Protein AF-A0A6A5AH66-F1 (afdb_monomer)

Solvent-accessible surface area (backbone atoms only — not comparable to full-atom values): 11317 Å² total; per-residue (Å²): 87,24,61,44,52,64,89,48,71,71,35,27,37,67,37,16,28,84,88,39,80,77,64,70,78,68,70,81,43,75,61,40,40,31,23,32,31,53,99,82,62,76,66,64,82,92,48,60,46,76,45,82,73,48,74,68,48,44,41,56,17,49,50,44,34,85,84,74,49,42,67,59,33,16,71,31,24,57,79,50,28,73,60,47,24,54,50,47,44,53,43,48,54,47,48,64,72,76,47,54,73,68,56,44,51,54,47,25,53,54,34,50,52,53,48,54,49,40,65,33,89,87,53,37,40,21,49,52,34,30,34,28,76,66,59,98,83,56,85,75,61,55,86,66,47,41,85,44,75,42,53,52,68,36,84,88,32,64,55,38,38,50,56,36,41,40,54,51,51,34,34,81,68,67,50,25,50,77,48,74,49,77,55,100,91,50,71,50,28,32,53,36,34,72,72,75,93,63,83,78,129

Secondary structure (DSSP, 8-state):
--B--GGGTTEEE--B-TTS---TTPPP-TTSPBPBP-TT----TT-B------HHHHHHHHHH-TT--HHHHHHTBSS-HHHHHHHHHHHHHHHHHHS-HHHHHHHHHHHHHHHHHHHSTTT-EEEEEEEEE--TTSPPPGGG-EEEEEETT-GGGGGGHHHHHHHHHHHHTTSS-EEEEEETTEEEEEEPPP--S----

Foldseek 3Di:
DAFDFPVCLQWFFQAQDPVEDRDQPADTPNQHHAFHHDPVGPRDHPHHFDFDDDLVLLLLLLLQQPDADLLLLLVRHRPCSPVSSVSNVVSNVVSPVVDDPVRSVVSNVVSVVVLVVLVDPPQVEWGWTFIARDDPPDDDGSVRTDIDTHRLNDPSRSSSSSVSSSLVVCPVVVQKDWDWDADPVGIHTYIHGGDPPDDPD

Sequence (201 aa):
MQPVMDVWASMSERGGDILCEMDPNFQPVDDRAAVSFSYRGLCGVRLQDTLTGDTGGLIKAIVATSDLNATAAAALERYSPDTSMRLIASAQAFTTAAFSIQELTTLQQLAQSVRLEFRQAILNLTMVQFIVRRASGGPPPADAAKLSTVNVFDESEQNFELFAWLYLFDWVQGIREVVTFQGDVGAITSMSTTTVYTEMP

Nearest PDB structures (foldseek):
  5wak-assembly1_B  TM=2.269E-01  e=7.277E-02  Homo sapiens
  5wai-assembly2_F  TM=3.195E-01  e=5.351E-01  Homo sapiens
  5wai-assembly1_B  TM=2.743E-01  e=8.069E-01  Homo sapiens
  7wcn-assembly1_A  TM=2.236E-01  e=2.461E+00  Homo sapiens

Mean predicted aligned error: 5.5 Å

Organism: Aphanomyces astaci (NCBI:txid112090)

Radius of gyration: 17.29 Å; Cα contacts (8 Å, |Δi|>4): 338; chains: 1; bounding box: 41×36×49 Å

Structure (mmCIF, N/CA/C/O backbone):
data_AF-A0A6A5AH66-F1
#
_entry.id   AF-A0A6A5AH66-F1
#
loop_
_atom_site.group_PDB
_atom_site.id
_atom_site.type_symbol
_atom_site.label_atom_id
_atom_site.label_alt_id
_atom_site.label_comp_id
_atom_site.label_asym_id
_atom_site.label_enti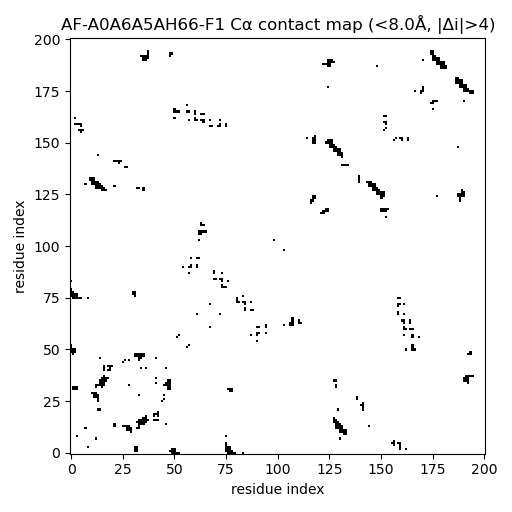ty_id
_atom_site.label_seq_id
_atom_site.pdbx_PDB_ins_code
_atom_site.Cartn_x
_atom_site.Cartn_y
_atom_site.Cartn_z
_atom_site.occupancy
_atom_site.B_iso_or_equiv
_atom_site.auth_seq_id
_atom_site.auth_comp_id
_atom_site.auth_asym_id
_atom_site.auth_atom_id
_atom_site.pdbx_PDB_model_num
ATOM 1 N N . MET A 1 1 ? -4.374 10.770 -0.078 1.00 88.94 1 MET A N 1
ATOM 2 C CA . MET A 1 1 ? -3.103 10.389 0.567 1.00 88.94 1 MET A CA 1
ATOM 3 C C . MET A 1 1 ? -2.191 9.793 -0.490 1.00 88.94 1 MET A C 1
ATOM 5 O O . MET A 1 1 ? -2.681 9.226 -1.462 1.00 88.94 1 MET A O 1
ATOM 9 N N . GLN A 1 2 ? -0.888 9.964 -0.319 1.00 91.56 2 GLN A N 1
ATOM 10 C CA . GLN A 1 2 ? 0.167 9.536 -1.235 1.00 91.56 2 GLN A CA 1
ATOM 11 C C . GLN A 1 2 ? 1.225 8.745 -0.454 1.00 91.56 2 GLN A C 1
ATOM 13 O O . GLN A 1 2 ? 2.334 9.245 -0.239 1.00 91.56 2 GLN A O 1
ATOM 18 N N . PRO A 1 3 ? 0.855 7.562 0.069 1.00 93.00 3 PRO A N 1
ATOM 19 C CA . PRO A 1 3 ? 1.752 6.769 0.888 1.00 93.00 3 PRO A CA 1
ATOM 20 C C . PRO A 1 3 ? 2.798 6.063 0.025 1.00 93.00 3 PRO A C 1
ATOM 22 O O . PRO A 1 3 ? 2.511 5.641 -1.098 1.00 93.00 3 PRO A O 1
ATOM 25 N N . VAL A 1 4 ? 3.995 5.891 0.573 1.00 92.38 4 VAL A N 1
ATOM 26 C CA . VAL A 1 4 ? 5.076 5.115 -0.039 1.00 92.38 4 VAL A CA 1
ATOM 27 C C . VAL A 1 4 ? 5.630 4.126 0.979 1.00 92.38 4 VAL A C 1
ATOM 29 O O . VAL A 1 4 ? 5.740 4.457 2.151 1.00 92.38 4 VAL A O 1
ATOM 32 N N . MET A 1 5 ? 5.960 2.915 0.537 1.00 94.19 5 MET A N 1
ATOM 33 C CA . MET A 1 5 ? 6.586 1.896 1.385 1.00 94.19 5 MET A CA 1
ATOM 34 C C . MET A 1 5 ? 7.965 2.343 1.894 1.00 94.19 5 MET A C 1
ATOM 36 O O . MET A 1 5 ? 8.703 3.044 1.191 1.00 94.19 5 MET A O 1
ATOM 40 N N . ASP A 1 6 ? 8.324 1.913 3.101 1.00 93.69 6 ASP A N 1
ATOM 41 C CA . ASP A 1 6 ? 9.582 2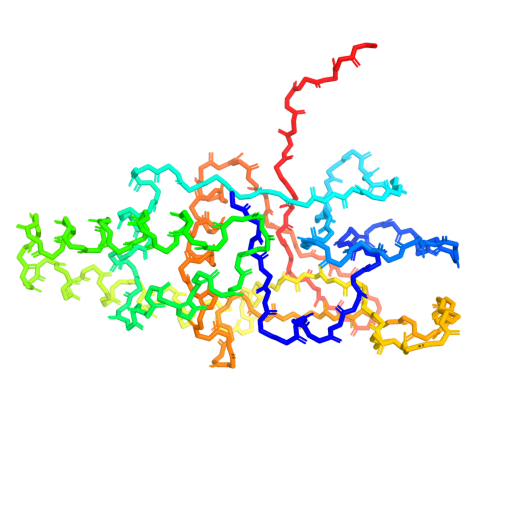.226 3.784 1.00 93.69 6 ASP A CA 1
ATOM 42 C C . ASP A 1 6 ? 10.789 1.879 2.896 1.00 93.69 6 ASP A C 1
ATOM 44 O O . ASP A 1 6 ? 11.693 2.702 2.699 1.00 93.69 6 ASP A O 1
ATOM 48 N N . VAL A 1 7 ? 10.781 0.698 2.264 1.00 92.94 7 VAL A N 1
ATOM 49 C CA . VAL A 1 7 ? 11.862 0.250 1.368 1.00 92.94 7 VAL A CA 1
ATOM 50 C C . VAL A 1 7 ? 12.073 1.167 0.154 1.00 92.94 7 VAL A C 1
ATOM 52 O O . VAL A 1 7 ? 13.181 1.244 -0.389 1.00 92.94 7 VAL A O 1
ATOM 55 N N . TRP A 1 8 ? 11.052 1.923 -0.253 1.00 90.81 8 TRP A N 1
ATOM 56 C CA . TRP A 1 8 ? 11.129 2.864 -1.372 1.00 90.81 8 TRP A CA 1
ATOM 57 C C . TRP A 1 8 ? 11.400 4.310 -0.947 1.00 90.81 8 TRP A C 1
ATOM 59 O O . TRP A 1 8 ? 11.677 5.150 -1.801 1.00 90.81 8 TRP A O 1
ATOM 69 N N . ALA A 1 9 ? 11.439 4.627 0.351 1.00 85.06 9 ALA A N 1
ATOM 70 C CA . ALA A 1 9 ? 11.672 5.992 0.837 1.00 85.06 9 ALA A CA 1
ATOM 71 C C . ALA A 1 9 ? 12.986 6.615 0.310 1.00 85.06 9 ALA A C 1
ATOM 73 O O . ALA A 1 9 ? 13.056 7.807 -0.008 1.00 85.06 9 ALA A O 1
ATOM 74 N N . SER A 1 10 ? 14.035 5.800 0.159 1.00 82.62 10 SER A N 1
ATOM 75 C CA . SER A 1 10 ? 15.345 6.221 -0.372 1.00 82.62 10 SER A CA 1
ATOM 76 C C . SER A 1 10 ? 15.530 5.978 -1.878 1.00 82.62 10 SER A C 1
ATOM 78 O O . SER A 1 10 ? 16.595 6.267 -2.434 1.00 82.62 10 SER A O 1
ATOM 80 N N . MET A 1 11 ? 14.497 5.461 -2.538 1.00 86.25 11 MET A N 1
ATOM 81 C CA . MET A 1 11 ? 14.511 5.082 -3.943 1.00 86.25 11 MET A CA 1
ATOM 82 C C . MET A 1 11 ? 13.741 6.095 -4.781 1.00 86.25 11 MET A C 1
ATOM 84 O O . MET A 1 11 ? 13.004 6.931 -4.268 1.00 86.25 11 MET A O 1
ATOM 88 N N . SER A 1 12 ? 13.983 6.040 -6.081 1.00 83.44 12 SER A N 1
ATOM 89 C CA . SER A 1 12 ? 13.354 6.893 -7.071 1.00 83.44 12 SER A CA 1
ATOM 90 C C . SER A 1 12 ? 12.482 6.004 -7.951 1.00 83.44 12 SER A C 1
ATOM 92 O O . SER A 1 12 ? 13.005 5.126 -8.646 1.00 83.44 12 SER A O 1
ATOM 94 N N . GLU A 1 13 ? 11.167 6.190 -7.876 1.00 83.62 13 GLU A N 1
ATOM 95 C CA . GLU A 1 13 ? 10.182 5.387 -8.600 1.00 83.62 13 GLU A CA 1
ATOM 96 C C . GLU A 1 13 ? 10.151 5.760 -10.099 1.00 83.62 13 GLU A C 1
ATOM 98 O O . GLU A 1 13 ? 10.299 6.924 -10.484 1.00 83.62 13 GLU A O 1
ATOM 103 N N . ARG A 1 14 ? 10.029 4.760 -10.978 1.00 81.44 14 ARG A N 1
ATOM 104 C CA . ARG A 1 14 ? 10.064 4.887 -12.453 1.00 81.44 14 ARG A CA 1
ATOM 105 C C . ARG A 1 14 ? 8.844 4.277 -13.147 1.00 81.44 14 ARG A C 1
ATOM 107 O O . ARG A 1 14 ? 8.819 4.209 -14.368 1.00 81.44 14 ARG A O 1
ATOM 114 N N . GLY A 1 15 ? 7.850 3.834 -12.383 1.00 86.62 15 GLY A N 1
ATOM 115 C CA . GLY A 1 15 ? 6.645 3.179 -12.891 1.00 86.62 15 GLY A CA 1
ATOM 116 C C . GLY A 1 15 ? 6.157 2.107 -11.923 1.00 86.62 15 GLY A C 1
ATOM 117 O O . GLY A 1 15 ? 6.962 1.545 -11.188 1.00 86.62 15 GLY A O 1
ATOM 118 N N . GLY A 1 16 ? 4.856 1.830 -11.911 1.00 89.12 16 GLY A N 1
ATOM 119 C CA . GLY A 1 16 ? 4.254 0.738 -11.133 1.00 89.12 16 GLY A CA 1
ATOM 120 C C . GLY A 1 16 ? 3.433 -0.236 -11.984 1.00 89.12 16 GLY A C 1
ATOM 121 O O . GLY A 1 16 ? 3.056 -1.303 -11.504 1.00 89.12 16 GLY A O 1
ATOM 122 N N . ASP A 1 17 ? 3.181 0.094 -13.253 1.00 91.38 17 ASP A N 1
ATOM 123 C CA . ASP A 1 17 ? 2.471 -0.768 -14.193 1.00 91.38 17 ASP A CA 1
ATOM 124 C C . ASP A 1 17 ? 3.438 -1.789 -14.809 1.00 91.38 17 ASP A C 1
ATOM 126 O O . ASP A 1 17 ? 4.255 -1.459 -15.669 1.00 91.38 17 ASP A O 1
ATOM 130 N N . ILE A 1 18 ? 3.344 -3.044 -14.362 1.00 91.50 18 ILE A N 1
ATOM 131 C CA . ILE A 1 18 ? 4.163 -4.155 -14.868 1.00 91.50 18 ILE A CA 1
ATOM 132 C C . ILE A 1 18 ? 3.895 -4.482 -16.347 1.00 91.50 18 ILE A C 1
ATOM 134 O O . ILE A 1 18 ? 4.698 -5.167 -16.977 1.00 91.50 18 ILE A O 1
ATOM 138 N N . LEU A 1 19 ? 2.779 -4.007 -16.908 1.00 91.38 19 LEU A N 1
ATOM 139 C CA . LEU A 1 19 ? 2.424 -4.204 -18.314 1.00 91.38 19 LEU A CA 1
ATOM 140 C C . LEU A 1 19 ? 3.085 -3.179 -19.238 1.00 91.38 19 LEU A C 1
ATOM 142 O O . LEU A 1 19 ? 3.005 -3.317 -20.458 1.00 91.38 19 LEU A O 1
ATOM 146 N N . CYS A 1 20 ? 3.724 -2.158 -18.674 1.00 87.19 20 CYS A N 1
ATOM 147 C CA . CYS A 1 20 ? 4.350 -1.094 -19.434 1.00 87.19 20 CYS A CA 1
ATOM 148 C C . CYS A 1 20 ? 5.840 -1.342 -19.640 1.00 87.19 20 CYS A C 1
ATOM 150 O O . CYS A 1 20 ? 6.552 -1.821 -18.754 1.00 87.19 20 CYS A O 1
ATOM 152 N N . GLU A 1 21 ? 6.327 -0.956 -20.819 1.00 82.69 21 GLU A N 1
ATOM 153 C CA . GLU A 1 21 ? 7.760 -0.833 -21.028 1.00 82.69 21 GLU A CA 1
ATOM 154 C C . GLU A 1 21 ? 8.316 0.296 -20.161 1.00 82.69 21 GLU A C 1
ATOM 156 O O . GLU A 1 21 ? 7.680 1.330 -19.937 1.00 82.69 21 GLU A O 1
ATOM 161 N N . MET A 1 22 ? 9.525 0.094 -19.658 1.00 76.06 22 MET A N 1
ATOM 162 C CA . MET A 1 22 ? 10.198 1.125 -18.895 1.00 76.06 22 MET A CA 1
ATOM 163 C C . MET A 1 22 ? 10.756 2.177 -19.855 1.00 76.06 22 MET A C 1
ATOM 165 O O . MET A 1 22 ? 11.691 1.890 -20.602 1.00 76.06 22 MET A O 1
ATOM 169 N N . ASP A 1 23 ? 10.212 3.396 -19.828 1.00 69.44 23 ASP A N 1
ATOM 170 C CA . ASP A 1 23 ? 10.738 4.481 -20.663 1.00 69.44 23 ASP A CA 1
ATOM 171 C C . ASP A 1 23 ? 12.149 4.889 -20.182 1.00 69.44 23 ASP A C 1
ATOM 173 O O . ASP A 1 23 ? 12.350 5.267 -19.020 1.00 69.44 23 ASP A O 1
ATOM 177 N N . PRO A 1 24 ? 13.162 4.838 -21.066 1.00 67.81 24 PRO A N 1
ATOM 178 C CA . PRO A 1 24 ? 14.534 5.156 -20.699 1.00 67.81 24 PRO A CA 1
ATOM 179 C C . PRO A 1 24 ? 14.763 6.631 -20.334 1.00 67.81 24 PRO A C 1
ATOM 181 O O . PRO A 1 24 ? 15.822 6.968 -19.806 1.00 67.81 24 PRO A O 1
ATOM 184 N N . ASN A 1 25 ? 13.793 7.509 -20.598 1.00 65.31 25 ASN A N 1
ATOM 185 C CA . ASN A 1 25 ? 13.867 8.949 -20.357 1.00 65.31 25 ASN A CA 1
ATOM 186 C C . ASN A 1 25 ? 13.035 9.419 -19.153 1.00 65.31 25 ASN A C 1
ATOM 188 O O . ASN A 1 25 ? 12.872 10.633 -18.966 1.00 65.31 25 ASN A O 1
ATOM 192 N N . PHE A 1 26 ? 12.519 8.499 -18.326 1.00 65.75 26 PHE A N 1
ATOM 193 C CA . PHE A 1 26 ? 11.698 8.854 -17.169 1.00 65.75 26 PHE A CA 1
ATOM 194 C C . PHE A 1 26 ? 12.405 9.874 -16.267 1.00 65.75 26 PHE A C 1
ATOM 196 O O . PHE A 1 26 ? 13.493 9.648 -15.729 1.00 65.75 26 PHE A O 1
ATOM 203 N N . GLN A 1 27 ? 11.740 11.009 -16.061 1.00 65.06 27 GLN A N 1
ATOM 204 C CA . GLN A 1 27 ? 12.145 11.962 -15.038 1.00 65.06 27 GLN A CA 1
ATOM 205 C C . GLN A 1 27 ? 11.817 11.386 -13.653 1.00 65.06 27 GLN A C 1
ATOM 207 O O . GLN A 1 27 ? 10.791 10.718 -13.521 1.00 65.06 27 GLN A O 1
ATOM 212 N N . PRO A 1 28 ? 12.643 11.640 -12.622 1.00 62.38 28 PRO A N 1
ATOM 213 C CA . PRO A 1 28 ? 12.336 11.221 -11.262 1.00 62.38 28 PRO A CA 1
ATOM 214 C C . PRO A 1 28 ? 10.992 11.793 -10.814 1.00 62.38 28 PRO A C 1
ATOM 216 O O . PRO A 1 28 ? 10.763 13.001 -10.922 1.00 62.38 28 PRO A O 1
ATOM 219 N N . VAL A 1 29 ? 10.125 10.929 -10.297 1.00 65.25 29 VAL A N 1
ATOM 220 C CA . VAL A 1 29 ? 8.852 11.312 -9.689 1.00 65.25 29 VAL A CA 1
ATOM 221 C C . VAL A 1 29 ? 8.871 10.791 -8.260 1.00 65.25 29 VAL A C 1
ATOM 223 O O . VAL A 1 29 ? 8.292 9.767 -7.931 1.00 65.25 29 VAL A O 1
ATOM 226 N N . ASP A 1 30 ? 9.637 11.493 -7.431 1.00 73.69 30 ASP A N 1
ATOM 227 C CA . ASP A 1 30 ? 9.956 11.084 -6.061 1.00 73.69 30 ASP A CA 1
ATOM 228 C C . ASP A 1 30 ? 8.927 11.599 -5.044 1.00 73.69 30 ASP A C 1
ATOM 230 O O . ASP A 1 30 ? 9.125 11.491 -3.837 1.00 73.69 30 ASP A O 1
ATOM 234 N N . ASP A 1 31 ? 7.830 12.197 -5.498 1.00 71.56 31 ASP A N 1
ATOM 235 C CA . ASP A 1 31 ? 6.802 12.783 -4.643 1.00 71.56 31 ASP A CA 1
ATOM 236 C C . ASP A 1 31 ? 5.680 11.804 -4.296 1.00 71.56 31 ASP A C 1
ATOM 238 O O . ASP A 1 31 ? 4.954 12.098 -3.363 1.00 71.56 31 ASP A O 1
ATOM 242 N N . ARG A 1 32 ? 5.527 10.654 -4.974 1.00 77.06 32 ARG A N 1
ATOM 243 C CA . ARG A 1 32 ? 4.631 9.549 -4.556 1.00 77.06 32 ARG A CA 1
ATOM 244 C C . ARG A 1 32 ? 4.868 8.276 -5.372 1.00 77.06 32 ARG A C 1
ATOM 246 O O . ARG A 1 32 ? 5.562 8.324 -6.382 1.00 77.06 32 ARG A O 1
ATOM 253 N N . ALA A 1 33 ? 4.249 7.169 -4.958 1.00 85.00 33 ALA A N 1
ATOM 254 C CA . ALA A 1 33 ? 4.286 5.911 -5.701 1.00 85.00 33 ALA A CA 1
ATOM 255 C C . ALA A 1 33 ? 3.764 6.092 -7.139 1.00 85.00 33 ALA A C 1
ATOM 257 O O . ALA A 1 33 ? 2.747 6.760 -7.368 1.00 85.00 33 ALA A O 1
ATOM 258 N N . ALA A 1 34 ? 4.454 5.493 -8.110 1.00 88.25 34 ALA A N 1
ATOM 259 C CA . ALA A 1 34 ? 3.991 5.503 -9.489 1.00 88.25 34 ALA A CA 1
ATOM 260 C C . ALA A 1 34 ? 2.718 4.660 -9.632 1.00 88.25 34 ALA A C 1
ATOM 262 O O . ALA A 1 34 ? 2.479 3.748 -8.838 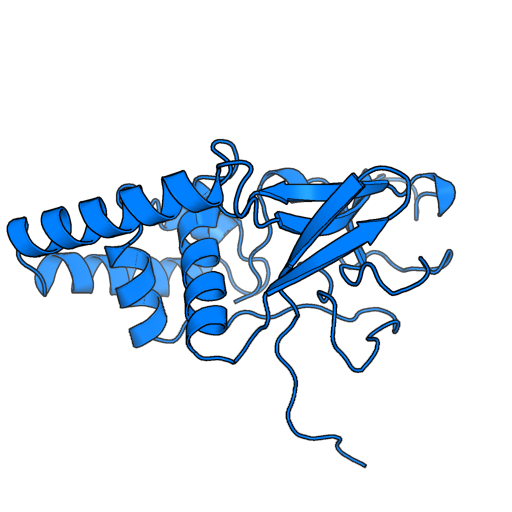1.00 88.25 34 ALA A O 1
ATOM 263 N N . VAL A 1 35 ? 1.912 4.978 -10.644 1.00 89.81 35 VAL A N 1
ATOM 264 C CA . VAL A 1 35 ? 0.632 4.305 -10.889 1.00 89.81 35 VAL A CA 1
ATOM 265 C C . VAL A 1 35 ? 0.831 2.796 -11.053 1.00 89.81 35 VAL A C 1
ATOM 267 O O . VAL A 1 35 ? 1.738 2.367 -11.769 1.00 89.81 35 VAL A O 1
ATOM 270 N N . SER A 1 36 ? -0.008 2.002 -10.389 1.00 92.69 36 SER A N 1
ATOM 271 C CA . SER A 1 36 ? -0.090 0.557 -10.618 1.00 92.69 36 SER A CA 1
ATOM 272 C C . SER A 1 36 ? -0.771 0.235 -11.953 1.00 92.69 36 SER A C 1
ATOM 274 O O . SER A 1 36 ? -1.329 1.115 -12.613 1.00 92.69 36 SER A O 1
ATOM 276 N N . PHE A 1 37 ? -0.775 -1.043 -12.340 1.00 93.56 37 PHE A N 1
ATOM 277 C CA . PHE A 1 37 ? -1.396 -1.470 -13.593 1.00 93.56 37 PHE A CA 1
ATOM 278 C C . PHE A 1 37 ? -2.882 -1.112 -13.694 1.00 93.56 37 PHE A C 1
ATOM 280 O O . PHE A 1 37 ? -3.593 -0.967 -12.696 1.00 93.56 37 PHE A O 1
ATOM 287 N N . SER A 1 38 ? -3.376 -1.015 -14.925 1.00 90.62 38 SER A N 1
ATOM 288 C CA . SER A 1 38 ? -4.811 -0.957 -15.208 1.00 90.62 38 SER A CA 1
ATOM 289 C C . SER A 1 38 ? -5.135 -1.706 -16.496 1.00 90.62 38 SER A C 1
ATOM 291 O O . SER A 1 38 ? -4.272 -1.867 -17.358 1.00 90.62 38 SER A O 1
ATOM 293 N N . TYR A 1 39 ? -6.405 -2.070 -16.691 1.00 85.19 39 TYR A N 1
ATOM 294 C CA . TYR A 1 39 ? -6.858 -2.661 -17.955 1.00 85.19 39 TYR A CA 1
ATOM 295 C C . TYR A 1 39 ? -6.683 -1.728 -19.170 1.00 85.19 39 TYR A C 1
ATOM 297 O O . TYR A 1 39 ? -6.755 -2.189 -20.306 1.00 85.19 39 TYR A O 1
ATOM 305 N N . ARG A 1 40 ? -6.479 -0.419 -18.948 1.00 83.81 40 ARG A N 1
ATOM 306 C CA . ARG A 1 40 ? -6.276 0.577 -20.011 1.00 83.81 40 ARG A CA 1
ATOM 307 C C . ARG A 1 40 ? -4.819 0.720 -20.452 1.00 83.81 40 ARG A C 1
ATOM 309 O O . ARG A 1 40 ? -4.583 1.384 -21.452 1.00 83.81 40 ARG A O 1
ATOM 316 N N . GLY A 1 41 ? -3.869 0.123 -19.726 1.00 82.00 41 GLY A N 1
ATOM 317 C CA . GLY A 1 41 ? -2.432 0.257 -19.993 1.00 82.00 41 GLY A CA 1
ATOM 318 C C . GLY A 1 41 ? -1.939 1.688 -19.772 1.00 82.00 41 GLY A C 1
ATOM 319 O O . GLY A 1 41 ? -1.824 2.479 -20.707 1.00 82.00 41 GLY A O 1
ATOM 320 N N . LEU A 1 42 ? -1.649 2.044 -18.520 1.00 84.50 42 LEU A N 1
ATOM 321 C CA . LEU A 1 42 ? -1.263 3.407 -18.149 1.00 84.50 42 LEU A CA 1
ATOM 322 C C . LEU A 1 42 ? 0.258 3.581 -18.260 1.00 84.50 42 LEU A C 1
ATOM 324 O O . LEU A 1 42 ? 0.953 3.771 -17.268 1.00 84.50 42 LEU A O 1
ATOM 328 N N . CYS A 1 43 ? 0.766 3.555 -19.494 1.00 84.56 43 CYS A N 1
ATOM 329 C CA . CYS A 1 43 ? 2.206 3.613 -19.797 1.00 84.56 43 CYS A CA 1
ATOM 330 C C . CYS A 1 43 ? 2.745 5.030 -20.037 1.00 84.56 43 CYS A C 1
ATOM 332 O O . CYS A 1 43 ? 3.800 5.217 -20.638 1.00 84.56 43 CYS A O 1
ATOM 334 N N . GLY A 1 44 ? 2.000 6.049 -19.608 1.00 77.50 44 GLY A N 1
ATOM 335 C CA . GLY A 1 44 ? 2.430 7.439 -19.700 1.00 77.50 44 GLY A CA 1
ATOM 336 C C . GLY A 1 44 ? 3.481 7.807 -18.652 1.00 77.50 44 GLY A C 1
ATOM 337 O O . GLY A 1 44 ? 3.694 7.117 -17.656 1.00 77.50 44 GLY A O 1
ATOM 338 N N . VAL A 1 45 ? 4.107 8.964 -18.847 1.00 74.62 45 VAL A N 1
ATOM 339 C CA . VAL A 1 45 ? 5.057 9.524 -17.880 1.00 74.62 45 VAL A CA 1
ATOM 340 C C . VAL A 1 45 ? 4.341 10.268 -16.754 1.00 74.62 45 VAL A C 1
ATOM 342 O O . VAL A 1 45 ? 3.281 10.857 -16.959 1.00 74.62 45 VAL A O 1
ATOM 345 N N . ARG A 1 46 ? 4.952 10.296 -15.561 1.00 75.62 46 ARG A N 1
ATOM 346 C CA . ARG A 1 46 ? 4.429 10.990 -14.364 1.00 75.62 46 ARG A CA 1
ATOM 347 C C . ARG A 1 46 ? 3.022 10.559 -13.940 1.00 75.62 46 ARG A C 1
ATOM 349 O O . ARG A 1 46 ? 2.299 11.334 -13.318 1.00 75.62 46 ARG A O 1
ATOM 356 N N . LEU A 1 47 ? 2.650 9.324 -14.251 1.00 82.50 47 LEU A N 1
ATOM 357 C CA . LEU A 1 47 ? 1.430 8.728 -13.739 1.00 82.50 47 LEU A CA 1
ATOM 358 C C . LEU A 1 47 ? 1.690 8.193 -12.336 1.00 82.50 47 LEU A C 1
ATOM 360 O O . LEU A 1 47 ? 2.650 7.461 -12.092 1.00 82.50 47 LEU A O 1
ATOM 364 N N . GLN A 1 48 ? 0.839 8.596 -11.408 1.00 85.12 48 GLN A N 1
ATOM 365 C CA . GLN A 1 48 ? 1.033 8.369 -9.990 1.00 85.12 48 GLN A CA 1
ATOM 366 C C . GLN A 1 48 ? -0.234 7.814 -9.358 1.00 85.12 48 GLN A C 1
ATOM 368 O O . GLN A 1 48 ? -1.335 8.212 -9.741 1.00 85.12 48 GLN A O 1
ATOM 373 N N . ASP A 1 49 ? -0.076 6.949 -8.360 1.00 86.50 49 ASP A N 1
ATOM 374 C CA . ASP A 1 49 ? -1.218 6.441 -7.609 1.00 86.50 49 ASP A CA 1
ATOM 375 C C . ASP A 1 49 ? -1.646 7.427 -6.514 1.00 86.50 49 ASP A C 1
ATOM 377 O O . ASP A 1 49 ? -0.87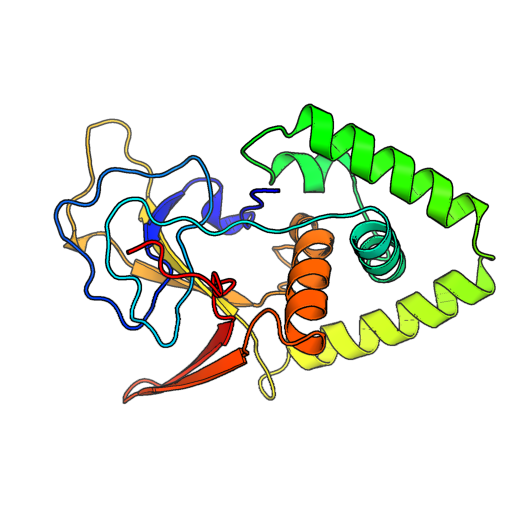0 8.251 -6.013 1.00 86.50 49 ASP A O 1
ATOM 381 N N . THR A 1 50 ? -2.917 7.340 -6.136 1.00 85.88 50 THR A N 1
ATOM 382 C CA . THR A 1 50 ? -3.473 8.077 -5.006 1.00 85.88 50 THR A CA 1
ATOM 383 C C . THR A 1 50 ? -4.426 7.187 -4.228 1.00 85.88 50 THR A C 1
ATOM 385 O O . THR A 1 50 ? -5.202 6.410 -4.780 1.00 85.88 50 THR A O 1
ATOM 388 N N . LEU A 1 51 ? -4.379 7.327 -2.908 1.00 90.19 51 LEU A N 1
ATOM 389 C CA . LEU A 1 51 ? -5.212 6.568 -1.991 1.00 90.19 51 LEU A CA 1
ATOM 390 C C . LEU A 1 51 ? -6.188 7.498 -1.281 1.00 90.19 51 LEU A C 1
ATOM 392 O O . LEU A 1 51 ? -5.793 8.548 -0.756 1.00 90.19 51 LEU A O 1
ATOM 396 N N . THR A 1 52 ? -7.457 7.115 -1.234 1.00 88.06 52 THR A N 1
ATOM 397 C CA . THR A 1 52 ? -8.484 7.886 -0.534 1.00 88.06 52 THR A CA 1
ATOM 398 C C . THR A 1 52 ? -8.595 7.383 0.901 1.00 88.06 52 THR A C 1
ATOM 400 O O . THR A 1 52 ? -8.941 6.235 1.141 1.00 88.06 52 THR A O 1
ATOM 403 N N . GLY A 1 53 ? -8.283 8.251 1.863 1.00 85.25 53 GLY A N 1
ATOM 404 C CA . GLY A 1 53 ? -8.443 7.983 3.294 1.00 85.25 53 GLY A CA 1
ATOM 405 C C . GLY A 1 53 ? -9.580 8.822 3.861 1.00 85.25 53 GLY A C 1
ATOM 406 O O . GLY A 1 53 ? -9.323 9.809 4.548 1.00 85.25 53 GL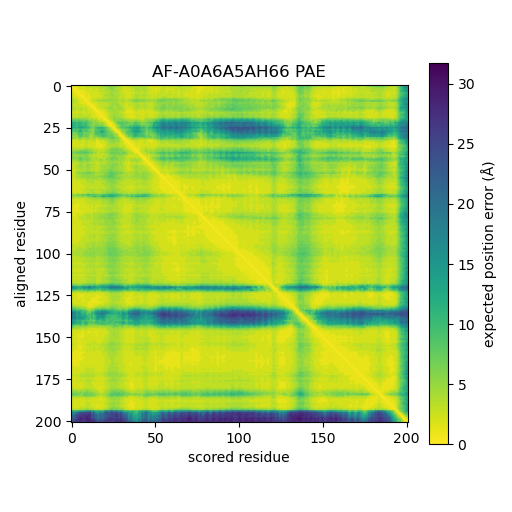Y A O 1
ATOM 407 N N . ASP A 1 54 ? -10.825 8.491 3.519 1.00 88.31 54 ASP A N 1
ATOM 408 C CA . ASP A 1 54 ? -11.986 9.137 4.131 1.00 88.31 54 ASP A CA 1
ATOM 409 C C . ASP A 1 54 ? -12.154 8.691 5.597 1.00 88.31 54 ASP A C 1
ATOM 411 O O . ASP A 1 54 ? -11.478 7.780 6.082 1.00 88.31 54 ASP A O 1
ATOM 415 N N . THR A 1 55 ? -13.037 9.351 6.348 1.00 88.38 55 THR A N 1
ATOM 416 C CA . THR A 1 55 ? -13.192 9.073 7.785 1.00 88.38 55 THR A CA 1
ATOM 417 C C . THR A 1 55 ? -13.575 7.616 8.053 1.00 88.38 55 THR A C 1
ATOM 419 O O . THR A 1 55 ? -13.024 6.995 8.960 1.00 88.38 55 THR A O 1
ATOM 422 N N . GLY A 1 56 ? -14.486 7.051 7.253 1.00 91.50 56 GLY A N 1
ATOM 423 C CA . GLY A 1 56 ? -14.910 5.659 7.398 1.00 91.50 56 GLY A CA 1
ATOM 424 C C . GLY A 1 56 ? -13.795 4.668 7.060 1.00 91.50 56 GLY A C 1
ATOM 425 O O . GLY A 1 56 ? -13.582 3.707 7.798 1.00 91.50 56 GLY A O 1
ATOM 426 N N . GLY A 1 57 ? -13.058 4.906 5.974 1.00 93.81 57 GLY A N 1
ATOM 427 C CA . GLY A 1 57 ? -11.887 4.134 5.567 1.00 93.81 57 GLY A CA 1
ATOM 428 C C . GLY A 1 57 ? -10.800 4.130 6.631 1.00 93.81 57 GLY A C 1
ATOM 429 O O . GLY A 1 57 ? -10.326 3.060 7.012 1.00 93.81 57 GLY A O 1
ATOM 430 N N . LEU A 1 58 ? -10.467 5.303 7.175 1.00 95.06 58 LEU A N 1
ATOM 431 C CA . LEU A 1 58 ? -9.465 5.425 8.230 1.00 95.06 58 LEU A CA 1
ATOM 432 C C . LEU A 1 58 ? -9.880 4.701 9.507 1.00 95.06 58 LEU A C 1
ATOM 434 O O . LEU A 1 58 ? -9.064 3.969 10.048 1.00 95.06 58 LEU A O 1
ATOM 438 N N . ILE A 1 59 ? -11.129 4.824 9.967 1.00 95.38 59 ILE A N 1
ATOM 439 C CA . ILE A 1 59 ? -11.586 4.083 11.157 1.00 95.38 59 ILE A CA 1
ATOM 440 C C . ILE A 1 59 ? -11.469 2.571 10.927 1.00 95.38 59 ILE A C 1
ATOM 442 O O . ILE A 1 59 ? -10.914 1.874 11.773 1.00 95.38 59 ILE A O 1
ATOM 446 N N . LYS A 1 60 ? -11.916 2.057 9.770 1.00 95.75 60 LYS A N 1
ATOM 447 C CA . LYS A 1 60 ? -11.777 0.629 9.428 1.00 95.75 60 LYS A CA 1
ATOM 448 C C . LYS A 1 60 ? -10.310 0.179 9.438 1.00 95.75 60 LYS A C 1
ATOM 450 O O . LYS A 1 60 ? -9.999 -0.863 10.006 1.00 95.75 60 LYS A O 1
ATOM 455 N N . ALA A 1 61 ? -9.414 0.965 8.839 1.00 97.19 61 ALA A N 1
ATOM 456 C CA . ALA A 1 61 ? -7.988 0.647 8.766 1.00 97.19 61 ALA A CA 1
ATOM 457 C C . ALA A 1 61 ? -7.299 0.722 10.137 1.00 97.19 61 ALA A C 1
ATOM 459 O O . ALA A 1 61 ? -6.489 -0.139 10.466 1.00 97.19 61 ALA A O 1
ATOM 460 N N . ILE A 1 62 ? -7.662 1.701 10.969 1.00 96.75 62 ILE A N 1
ATOM 461 C CA . ILE A 1 62 ? -7.153 1.850 12.338 1.00 96.75 62 ILE A CA 1
ATOM 462 C C . ILE A 1 62 ? -7.587 0.670 13.203 1.00 96.75 62 ILE A C 1
ATOM 464 O O . ILE A 1 62 ? -6.761 0.098 13.903 1.00 96.75 62 ILE A O 1
ATOM 468 N N . VAL A 1 63 ? -8.859 0.270 13.132 1.00 96.62 63 VAL A N 1
ATOM 469 C CA . VAL A 1 63 ? -9.361 -0.912 13.849 1.00 96.62 63 VAL A CA 1
ATOM 470 C C . VAL A 1 63 ? -8.587 -2.172 13.447 1.00 96.62 63 VAL A C 1
ATOM 472 O O . VAL A 1 63 ? -8.294 -3.006 14.300 1.00 96.62 63 VAL A O 1
ATOM 475 N N . ALA A 1 64 ? -8.231 -2.300 12.167 1.00 96.50 64 ALA A N 1
ATOM 476 C CA . ALA A 1 64 ? -7.478 -3.438 11.651 1.00 96.50 64 ALA A CA 1
ATOM 477 C C . ALA A 1 64 ? -5.965 -3.386 11.958 1.00 96.50 64 ALA A C 1
ATOM 479 O O . ALA A 1 64 ? -5.292 -4.409 11.853 1.00 96.50 64 ALA A O 1
ATOM 480 N N . THR A 1 65 ? -5.429 -2.231 12.369 1.00 95.44 65 THR A N 1
ATOM 481 C CA . THR A 1 65 ? -3.997 -2.027 12.647 1.00 95.44 65 THR A CA 1
ATOM 482 C C . THR A 1 65 ? -3.751 -1.977 14.158 1.00 95.44 65 THR A C 1
ATOM 484 O O . THR A 1 65 ? -3.942 -0.938 14.789 1.00 95.44 65 THR A O 1
ATOM 487 N N . SER A 1 66 ? -3.312 -3.089 14.757 1.00 87.12 66 SER A N 1
ATOM 488 C CA . SER A 1 66 ? -3.145 -3.206 16.219 1.00 87.12 66 SER A CA 1
ATOM 489 C C . SER A 1 66 ? -2.128 -2.229 16.815 1.00 87.12 66 SER A C 1
ATOM 491 O O . SER A 1 66 ? -2.372 -1.662 17.878 1.00 87.12 66 SER A O 1
ATOM 493 N N . ASP A 1 67 ? -1.017 -2.002 16.115 1.00 88.56 67 ASP A N 1
ATOM 494 C CA . ASP A 1 67 ? 0.153 -1.275 16.623 1.00 88.56 67 ASP A CA 1
ATOM 495 C C . ASP A 1 67 ? 0.399 0.025 15.843 1.00 88.56 67 ASP A C 1
ATOM 497 O O . ASP A 1 67 ? 1.526 0.365 15.482 1.00 88.56 67 ASP A O 1
ATOM 501 N N . LEU A 1 68 ? -0.679 0.753 15.533 1.00 94.69 68 LEU A N 1
ATOM 502 C CA . LEU A 1 68 ? -0.600 1.962 14.719 1.00 94.69 68 LEU A CA 1
ATOM 503 C C . LEU A 1 68 ? 0.221 3.071 15.395 1.00 94.69 68 LEU A C 1
ATOM 505 O O . LEU A 1 68 ? -0.206 3.676 16.384 1.00 94.69 68 LEU A O 1
ATOM 509 N N . ASN A 1 69 ? 1.338 3.429 14.763 1.00 95.94 69 ASN A N 1
ATOM 510 C CA . ASN A 1 69 ? 2.087 4.649 15.037 1.00 95.94 69 ASN A CA 1
ATOM 511 C C . ASN A 1 69 ? 1.716 5.733 14.013 1.00 95.94 69 ASN A C 1
ATOM 513 O O . ASN A 1 69 ? 2.231 5.751 12.895 1.00 95.94 69 ASN A O 1
ATOM 517 N N . ALA A 1 70 ? 0.832 6.657 14.403 1.00 95.44 70 ALA A N 1
ATOM 518 C CA . ALA A 1 70 ? 0.337 7.716 13.521 1.00 95.44 70 ALA A CA 1
ATOM 519 C C . ALA A 1 70 ? 1.455 8.603 12.944 1.00 95.44 70 ALA A C 1
ATOM 521 O O . ALA A 1 70 ? 1.384 8.998 11.782 1.00 95.44 70 ALA A O 1
ATOM 522 N N . THR A 1 71 ? 2.495 8.896 13.731 1.00 96.50 71 THR A N 1
ATOM 523 C CA . THR A 1 71 ? 3.635 9.710 13.287 1.00 96.50 71 THR A CA 1
ATOM 524 C C . THR A 1 71 ? 4.453 8.979 12.230 1.00 96.50 71 THR A C 1
ATOM 526 O O . THR A 1 71 ? 4.795 9.570 11.209 1.00 96.50 71 THR A O 1
ATOM 529 N N . ALA A 1 72 ? 4.747 7.697 12.455 1.00 96.19 72 ALA A N 1
ATOM 530 C CA . ALA A 1 72 ? 5.527 6.901 11.514 1.00 96.19 72 ALA A CA 1
ATOM 531 C C . ALA A 1 72 ? 4.752 6.639 10.213 1.00 96.19 72 ALA A C 1
ATOM 533 O O . ALA A 1 72 ? 5.299 6.837 9.135 1.00 96.19 72 ALA A O 1
ATOM 534 N N . ALA A 1 73 ? 3.457 6.314 10.300 1.00 95.81 73 ALA A N 1
ATOM 535 C CA . ALA A 1 73 ? 2.602 6.178 9.122 1.00 95.81 73 ALA A CA 1
ATOM 536 C C . ALA A 1 73 ? 2.516 7.494 8.331 1.00 95.81 73 ALA A C 1
ATOM 538 O O . ALA A 1 73 ? 2.643 7.508 7.110 1.00 95.81 73 ALA A O 1
ATOM 539 N N . ALA A 1 74 ? 2.356 8.633 9.008 1.00 95.38 74 ALA A N 1
ATOM 540 C CA . ALA A 1 74 ? 2.310 9.926 8.332 1.00 95.38 74 ALA A CA 1
ATOM 541 C C . ALA A 1 74 ? 3.639 10.315 7.665 1.00 95.38 74 ALA A C 1
ATOM 543 O O . ALA A 1 74 ? 3.610 11.002 6.649 1.00 95.38 74 ALA A O 1
ATOM 544 N N . ALA A 1 75 ? 4.784 9.856 8.181 1.00 94.56 75 ALA A N 1
ATOM 545 C CA . ALA A 1 75 ? 6.090 10.083 7.558 1.00 94.56 75 ALA A CA 1
ATOM 546 C C . ALA A 1 75 ? 6.237 9.394 6.186 1.00 94.56 75 ALA A C 1
ATOM 548 O O . ALA A 1 75 ? 7.077 9.804 5.386 1.00 94.56 75 ALA A O 1
ATOM 549 N N . LEU A 1 76 ? 5.402 8.390 5.901 1.00 93.56 76 LEU A N 1
ATOM 550 C CA . LEU A 1 76 ? 5.319 7.725 4.600 1.00 93.56 76 LEU A CA 1
ATOM 551 C C . LEU A 1 76 ? 4.423 8.458 3.595 1.00 93.56 76 LEU A C 1
ATOM 553 O O . LEU A 1 76 ? 4.393 8.094 2.421 1.00 93.56 76 LEU A O 1
ATOM 557 N N . GLU A 1 77 ? 3.682 9.481 4.025 1.00 92.00 77 GLU A N 1
ATOM 558 C CA . GLU A 1 77 ? 2.783 10.253 3.173 1.00 92.00 77 GLU A CA 1
ATOM 559 C C . GLU A 1 77 ? 3.507 11.482 2.616 1.00 92.00 77 GLU A C 1
ATOM 561 O O . GLU A 1 77 ? 3.924 12.371 3.356 1.00 92.00 77 GLU A O 1
ATOM 566 N N . ARG A 1 78 ? 3.684 11.535 1.294 1.00 89.31 78 ARG A N 1
ATOM 567 C CA . ARG A 1 78 ? 4.558 12.538 0.669 1.00 89.31 78 ARG A CA 1
ATOM 568 C C . ARG A 1 78 ? 3.861 13.860 0.295 1.00 89.31 78 ARG A C 1
ATOM 570 O O . ARG A 1 78 ? 4.554 14.841 0.032 1.00 89.31 78 ARG A O 1
ATOM 577 N N . TYR A 1 79 ? 2.525 13.937 0.296 1.00 89.25 79 TYR A N 1
ATOM 578 C CA . TYR A 1 79 ? 1.801 15.162 -0.082 1.00 89.25 79 TYR A CA 1
ATOM 579 C C . TYR A 1 79 ? 1.689 16.181 1.052 1.00 89.25 79 TYR A C 1
ATOM 581 O O . TYR A 1 79 ? 1.975 17.365 0.886 1.00 89.25 79 TYR A O 1
ATOM 589 N N . SER A 1 80 ? 1.180 15.734 2.198 1.00 91.19 80 SER A N 1
ATOM 590 C CA . SER A 1 80 ? 0.850 16.560 3.353 1.00 91.19 80 SER A CA 1
ATOM 591 C C . SER A 1 80 ? 0.969 15.730 4.640 1.00 91.19 80 SER A C 1
ATOM 593 O O . SER A 1 80 ? -0.042 15.484 5.313 1.00 91.19 80 SER A O 1
ATOM 595 N N . PRO A 1 81 ? 2.198 15.325 5.021 1.00 93.38 81 PRO A N 1
ATOM 596 C CA . PRO A 1 81 ? 2.436 14.457 6.174 1.00 93.38 81 PRO A CA 1
ATOM 597 C C . PRO A 1 81 ? 1.848 15.035 7.467 1.00 93.38 81 PRO A C 1
ATOM 599 O O . PRO A 1 81 ? 1.199 14.318 8.222 1.00 93.38 81 PRO A O 1
ATOM 602 N N . ASP A 1 82 ? 1.955 16.349 7.694 1.00 95.31 82 ASP A N 1
ATOM 603 C CA . ASP A 1 82 ? 1.399 16.999 8.891 1.00 95.31 82 ASP A CA 1
ATOM 604 C C . ASP A 1 82 ? -0.132 16.913 8.968 1.00 95.31 82 ASP A C 1
ATOM 606 O O . ASP A 1 82 ? -0.710 16.729 10.043 1.00 95.31 82 ASP A O 1
ATOM 610 N N . THR A 1 83 ? -0.814 17.074 7.831 1.00 93.44 83 THR A N 1
ATOM 611 C CA . THR A 1 83 ? -2.279 16.979 7.770 1.00 93.44 83 THR A CA 1
ATOM 612 C C . THR A 1 83 ? -2.720 15.532 7.934 1.00 93.44 83 THR A C 1
ATOM 614 O O . THR A 1 83 ? -3.643 15.265 8.705 1.00 93.44 83 THR A O 1
ATOM 617 N N . SER A 1 84 ? -2.024 14.606 7.273 1.00 93.31 84 SER A N 1
ATOM 618 C CA . SER A 1 84 ? -2.229 13.166 7.405 1.00 93.31 84 SER A CA 1
ATOM 619 C C . SER A 1 84 ? -2.036 12.710 8.854 1.00 93.31 84 SER A C 1
ATOM 621 O O . SER A 1 84 ? -2.907 12.033 9.390 1.00 93.31 84 SER A O 1
ATOM 623 N N . MET A 1 85 ? -0.982 13.167 9.538 1.00 95.88 85 MET A N 1
ATOM 624 C CA . MET A 1 85 ? -0.729 12.873 10.953 1.00 95.88 85 MET A CA 1
ATOM 625 C C . MET A 1 85 ? -1.895 13.315 11.836 1.00 95.88 85 MET A C 1
ATOM 627 O O . MET A 1 85 ? -2.417 12.509 12.605 1.00 95.88 85 MET A O 1
ATOM 631 N N . ARG A 1 86 ? -2.353 14.569 11.701 1.00 95.31 86 ARG A N 1
ATOM 632 C CA . ARG A 1 86 ? -3.481 15.082 12.498 1.00 95.31 86 ARG A CA 1
ATOM 633 C C . ARG A 1 86 ? -4.760 14.284 12.258 1.00 95.31 86 ARG A C 1
ATOM 635 O O . ARG A 1 86 ? -5.482 13.993 13.210 1.00 95.31 86 ARG A O 1
ATOM 642 N N . LEU A 1 87 ? -5.036 13.934 11.003 1.00 93.81 87 LEU A N 1
ATOM 643 C CA . LEU A 1 87 ? -6.216 13.159 10.635 1.00 93.81 87 LEU A CA 1
ATOM 644 C C . LEU A 1 87 ? -6.156 11.735 11.208 1.00 93.81 87 LEU A C 1
ATOM 646 O O . LEU A 1 87 ? -7.119 11.301 11.840 1.00 93.81 87 LEU A O 1
ATOM 650 N N . ILE A 1 88 ? -5.023 11.041 11.052 1.00 95.69 88 ILE A N 1
ATOM 651 C CA . ILE A 1 88 ? -4.808 9.690 11.589 1.00 95.69 88 ILE A CA 1
ATOM 652 C C . ILE A 1 88 ? -4.913 9.707 13.118 1.00 95.69 88 ILE A C 1
ATOM 654 O O . ILE A 1 88 ? -5.668 8.922 13.683 1.00 95.69 88 ILE A O 1
ATOM 658 N N . ALA A 1 89 ? -4.228 10.637 13.791 1.00 95.75 89 ALA A N 1
ATOM 659 C CA . ALA A 1 89 ? -4.253 10.751 15.248 1.00 95.75 89 ALA A CA 1
ATOM 660 C C . ALA A 1 89 ? -5.665 11.045 15.787 1.00 95.75 89 ALA A C 1
ATOM 662 O O . ALA A 1 89 ? -6.097 10.439 16.768 1.00 95.75 89 ALA A O 1
ATOM 663 N N . SER A 1 90 ? -6.420 11.929 15.125 1.00 95.19 90 SER A N 1
ATOM 664 C CA . SER A 1 90 ? -7.811 12.216 15.496 1.00 95.19 90 SER A CA 1
ATOM 665 C C . SER A 1 90 ? -8.720 11.000 15.302 1.00 95.19 90 SER A C 1
ATOM 667 O O . SER A 1 90 ? -9.559 10.720 16.158 1.00 95.19 90 SER A O 1
ATOM 669 N N . ALA A 1 91 ? -8.569 10.270 14.195 1.00 95.06 91 ALA A N 1
ATOM 670 C CA . ALA A 1 91 ? -9.349 9.065 13.929 1.00 95.06 91 ALA A CA 1
ATOM 671 C C . ALA A 1 91 ? -8.985 7.927 14.899 1.00 95.06 91 ALA A C 1
ATOM 673 O O . ALA A 1 91 ? -9.865 7.178 15.325 1.00 95.06 91 ALA A O 1
ATOM 674 N N . GLN A 1 92 ? -7.720 7.837 15.319 1.00 94.88 92 GLN A N 1
ATOM 675 C CA . GLN A 1 92 ? -7.259 6.877 16.320 1.00 94.88 92 GLN A CA 1
ATOM 676 C C . GLN A 1 92 ? -7.860 7.185 17.693 1.00 94.88 92 GLN A C 1
ATOM 678 O O . GLN A 1 92 ? -8.425 6.296 18.324 1.00 94.88 92 GLN A O 1
ATOM 683 N N . ALA A 1 93 ? -7.835 8.452 18.120 1.00 95.19 93 ALA A N 1
ATOM 684 C CA . ALA A 1 93 ? -8.474 8.882 19.362 1.00 95.19 93 ALA A CA 1
ATOM 685 C C . ALA A 1 93 ? -9.988 8.608 19.360 1.00 95.19 93 ALA A C 1
ATOM 687 O O . ALA A 1 93 ? -10.524 8.100 20.344 1.00 95.19 93 ALA A O 1
ATOM 688 N N . PHE A 1 94 ? -10.667 8.895 18.243 1.00 95.12 94 PHE A N 1
ATOM 689 C CA . PHE A 1 94 ? -12.085 8.577 18.082 1.00 95.12 94 PHE A CA 1
ATOM 690 C C . PHE A 1 94 ? -12.344 7.070 18.173 1.00 95.12 94 PHE A C 1
ATOM 692 O O . PHE A 1 94 ? -13.231 6.654 18.908 1.00 95.12 94 PHE A O 1
ATOM 699 N N . THR A 1 95 ? -11.558 6.250 17.473 1.00 95.00 95 THR A N 1
ATOM 700 C CA . THR A 1 95 ? -11.715 4.787 17.464 1.00 95.00 95 THR A CA 1
ATOM 701 C C . THR A 1 95 ? -11.561 4.208 18.872 1.00 95.00 95 THR A C 1
ATOM 703 O O . THR A 1 95 ? -12.407 3.440 19.319 1.00 95.00 95 THR A O 1
ATOM 706 N N . THR A 1 96 ? -10.549 4.645 19.625 1.00 93.81 96 THR A N 1
ATOM 707 C CA . THR A 1 96 ? -10.352 4.222 21.021 1.00 93.81 96 THR A CA 1
ATOM 708 C C . THR A 1 96 ? -11.501 4.651 21.939 1.00 93.81 96 THR A C 1
ATOM 710 O O . THR A 1 96 ? -11.807 3.954 22.901 1.00 93.81 96 THR A O 1
ATOM 713 N N . ALA A 1 97 ? -12.141 5.791 21.666 1.00 96.44 97 ALA A N 1
ATOM 714 C CA . ALA A 1 97 ? -13.275 6.275 22.453 1.00 96.44 97 ALA A CA 1
ATOM 715 C C . ALA A 1 97 ? -14.616 5.628 22.057 1.00 96.44 97 ALA A C 1
ATOM 717 O O . ALA A 1 97 ? -15.511 5.521 22.894 1.00 96.44 97 ALA A O 1
ATOM 718 N N . ALA A 1 98 ? -14.775 5.240 20.790 1.00 96.25 98 ALA A N 1
ATOM 719 C CA . ALA A 1 98 ? -16.035 4.761 20.228 1.00 96.25 98 ALA A CA 1
ATOM 720 C C . ALA A 1 98 ? -16.248 3.248 20.387 1.00 96.25 98 ALA A C 1
ATOM 722 O O . ALA A 1 98 ? -17.394 2.806 20.407 1.00 96.25 98 ALA A O 1
ATOM 723 N N . PHE A 1 99 ? -15.172 2.465 20.493 1.00 95.75 99 PHE A N 1
ATOM 724 C CA . PHE A 1 99 ? -15.229 1.007 20.594 1.00 95.75 99 PHE A CA 1
ATOM 725 C C . PHE A 1 99 ? -14.755 0.526 21.966 1.00 95.75 99 PHE A C 1
ATOM 727 O O . PHE A 1 99 ? -13.833 1.085 22.560 1.00 95.75 99 PHE A O 1
ATOM 734 N N . SER A 1 100 ? -15.351 -0.555 22.467 1.00 97.06 100 SER A N 1
ATOM 735 C CA . SER A 1 100 ? -14.842 -1.233 23.657 1.00 97.06 100 SER A CA 1
ATOM 736 C C . SER A 1 100 ? -13.544 -1.991 23.358 1.00 97.06 100 SER A C 1
ATOM 738 O O . SER A 1 100 ? -13.299 -2.445 22.239 1.00 97.06 100 SER A O 1
ATOM 740 N N . ILE A 1 101 ? -12.732 -2.214 24.396 1.00 94.12 101 ILE A N 1
ATOM 741 C CA . ILE A 1 101 ? -11.501 -3.019 24.295 1.00 94.12 101 ILE A CA 1
ATOM 742 C C . ILE A 1 101 ? -11.803 -4.420 23.739 1.00 94.12 101 ILE A C 1
ATOM 744 O O . ILE A 1 101 ? -11.026 -4.951 22.947 1.00 94.12 101 ILE A O 1
ATOM 748 N N . GLN A 1 102 ? -12.942 -5.010 24.117 1.00 96.62 102 GLN A N 1
ATOM 749 C CA . GLN A 1 102 ? -13.335 -6.343 23.662 1.00 96.62 102 GLN A CA 1
ATOM 750 C C . GLN A 1 102 ? -13.669 -6.367 22.164 1.00 96.62 102 GLN A C 1
ATOM 752 O O . GLN A 1 102 ? -13.261 -7.293 21.461 1.00 96.62 102 GLN A O 1
ATOM 757 N N . GLU A 1 103 ? -14.384 -5.355 21.667 1.00 95.69 103 GLU A N 1
ATOM 758 C CA . GLU A 1 103 ? -14.691 -5.217 20.238 1.00 95.69 103 GLU A CA 1
ATOM 759 C C . GLU A 1 103 ? -13.415 -5.006 19.426 1.00 95.69 103 GLU A C 1
ATOM 761 O O . GLU A 1 103 ? -13.190 -5.732 18.459 1.00 95.69 103 GLU A O 1
ATOM 766 N N . LEU A 1 104 ? -12.543 -4.088 19.861 1.00 94.94 104 LEU A N 1
ATOM 767 C CA . LEU A 1 104 ? -11.261 -3.840 19.199 1.00 94.94 104 LEU A CA 1
ATOM 768 C C . LEU A 1 104 ? -10.399 -5.102 19.152 1.00 94.94 104 LEU A C 1
ATOM 770 O O . LEU A 1 104 ? -9.921 -5.465 18.084 1.00 94.94 104 LEU A O 1
ATOM 774 N N . THR A 1 105 ? -10.280 -5.824 20.269 1.00 95.19 105 THR A N 1
ATOM 775 C CA . THR A 1 105 ? -9.515 -7.080 20.329 1.00 95.19 105 THR A CA 1
ATOM 776 C C . THR A 1 105 ? -10.063 -8.113 19.345 1.00 95.19 105 THR A C 1
ATOM 778 O O . THR A 1 105 ? -9.303 -8.759 18.628 1.00 95.19 105 THR A O 1
ATOM 781 N N . THR A 1 106 ? -11.389 -8.255 19.279 1.00 96.50 106 THR A N 1
ATOM 782 C CA . THR A 1 106 ? -12.041 -9.212 18.373 1.00 96.50 106 THR A CA 1
ATOM 783 C C . THR A 1 106 ? -11.773 -8.853 16.910 1.00 96.50 106 THR A C 1
ATOM 785 O O . THR A 1 106 ? -11.419 -9.716 16.108 1.00 96.50 106 THR A O 1
ATOM 788 N N . LEU A 1 107 ? -11.894 -7.572 16.553 1.00 96.25 107 LEU A N 1
ATOM 789 C CA . LEU A 1 107 ? -11.659 -7.095 15.188 1.00 96.25 107 LEU A CA 1
ATOM 790 C C . LEU A 1 107 ? -10.178 -7.203 14.792 1.00 96.25 107 LEU A C 1
ATOM 792 O O . LEU A 1 107 ? -9.872 -7.622 13.677 1.00 96.25 107 LEU A O 1
ATOM 796 N N . GLN A 1 108 ? -9.260 -6.921 15.716 1.00 95.81 108 GLN A N 1
ATOM 797 C CA . GLN A 1 108 ? -7.818 -7.064 15.503 1.00 95.81 108 GLN A CA 1
ATOM 798 C C . GLN A 1 108 ? -7.397 -8.528 15.318 1.00 95.81 108 GLN A C 1
ATOM 800 O O . GLN A 1 108 ? -6.536 -8.812 14.490 1.00 95.81 108 GLN A O 1
ATOM 805 N N . GLN A 1 109 ? -8.027 -9.481 16.014 1.00 96.19 109 GLN A N 1
ATOM 806 C CA . GLN A 1 109 ? -7.778 -10.916 15.801 1.00 96.19 109 GLN A CA 1
ATOM 807 C C . GLN A 1 109 ? -8.201 -11.379 14.397 1.00 96.19 109 GLN A C 1
ATOM 809 O O . GLN A 1 109 ? -7.501 -12.172 13.756 1.00 96.19 109 GLN A O 1
ATOM 814 N N . LEU A 1 110 ? -9.324 -10.860 13.891 1.00 96.38 110 LEU A N 1
ATOM 815 C CA . LEU A 1 110 ? -9.757 -11.112 12.515 1.00 96.38 110 LEU A CA 1
ATOM 816 C C . LEU A 1 110 ? -8.774 -10.494 11.511 1.00 96.38 110 LEU A C 1
ATOM 818 O O . LEU A 1 110 ? -8.333 -11.177 10.586 1.00 96.38 110 LEU A O 1
ATOM 822 N N . ALA A 1 111 ? -8.371 -9.240 11.731 1.00 96.50 111 ALA A N 1
ATOM 823 C CA . ALA A 1 111 ? -7.389 -8.549 10.897 1.00 96.50 111 ALA A CA 1
ATOM 824 C C . ALA A 1 111 ? -6.033 -9.278 10.870 1.00 96.50 111 ALA A C 1
ATOM 826 O O . ALA A 1 111 ? -5.445 -9.456 9.805 1.00 96.50 111 ALA A O 1
ATOM 827 N N . GLN A 1 112 ? -5.573 -9.789 12.016 1.00 94.94 112 GLN A N 1
ATOM 828 C CA . GLN A 1 112 ? -4.351 -10.588 12.114 1.00 94.94 112 GLN A CA 1
ATOM 829 C C . GLN A 1 112 ? -4.427 -11.857 11.258 1.00 94.94 112 GLN A C 1
ATOM 831 O O . GLN A 1 112 ? -3.443 -12.210 10.608 1.00 94.94 112 GLN A O 1
ATOM 836 N N . SER A 1 113 ? -5.578 -12.533 11.239 1.00 93.50 113 SER A N 1
ATOM 837 C CA . SER A 1 113 ? -5.773 -13.746 10.434 1.00 93.50 113 SER A CA 1
ATOM 838 C C . SER A 1 113 ? -5.648 -13.445 8.938 1.00 93.50 113 SER A C 1
ATOM 840 O O . SER A 1 113 ? -4.906 -14.127 8.234 1.00 93.50 113 SER A O 1
ATOM 842 N N . VAL A 1 114 ? -6.283 -12.362 8.479 1.00 94.06 114 VAL A N 1
ATOM 843 C CA . VAL A 1 114 ? -6.175 -11.881 7.092 1.00 94.06 114 VAL A CA 1
ATOM 844 C C . VAL A 1 114 ? -4.732 -11.491 6.757 1.00 94.06 114 VAL A C 1
ATOM 846 O O . VAL A 1 114 ? -4.197 -11.916 5.738 1.00 94.06 114 VAL A O 1
ATOM 849 N N . ARG A 1 115 ? -4.048 -10.749 7.636 1.00 93.56 115 ARG A N 1
ATOM 850 C CA . ARG A 1 115 ? -2.644 -10.357 7.437 1.00 93.56 115 ARG A CA 1
ATOM 851 C C . ARG A 1 115 ? -1.732 -11.568 7.224 1.00 93.56 115 ARG A C 1
ATOM 853 O O . ARG A 1 115 ? -0.881 -11.553 6.338 1.00 93.56 115 ARG A O 1
ATOM 860 N N . LEU A 1 116 ? -1.908 -12.619 8.027 1.00 91.88 116 LEU A N 1
ATOM 861 C CA . LEU A 1 116 ? -1.123 -13.850 7.906 1.00 91.88 116 LEU A CA 1
ATOM 862 C C . LEU A 1 116 ? -1.386 -14.574 6.580 1.00 91.88 116 LEU A C 1
ATOM 864 O O . LEU A 1 116 ? -0.438 -15.062 5.973 1.00 91.88 116 LEU A O 1
ATOM 868 N N . GLU A 1 117 ? -2.631 -14.608 6.107 1.00 92.06 117 GLU A N 1
ATOM 869 C CA . GLU A 1 117 ? -2.979 -15.212 4.816 1.00 92.06 117 GLU A CA 1
ATOM 870 C C . GLU A 1 117 ? -2.323 -14.469 3.640 1.00 92.06 117 GLU A C 1
ATOM 872 O O . GLU A 1 117 ? -1.754 -15.089 2.741 1.00 92.06 117 GLU A O 1
ATOM 877 N N . PHE A 1 118 ? -2.307 -13.134 3.685 1.00 92.75 118 PHE A N 1
ATOM 878 C CA . PHE A 1 118 ? -1.696 -12.301 2.644 1.00 92.75 118 PHE A CA 1
ATOM 879 C C . PHE A 1 118 ? -0.164 -12.361 2.616 1.00 92.75 118 PHE A C 1
ATOM 881 O O . PHE A 1 118 ? 0.432 -12.163 1.556 1.00 92.75 118 PHE A O 1
ATOM 888 N N . ARG A 1 119 ? 0.478 -12.657 3.752 1.00 90.19 119 ARG A N 1
ATOM 889 C CA . ARG A 1 119 ? 1.930 -12.900 3.832 1.00 90.19 119 ARG A CA 1
ATOM 890 C C . ARG A 1 119 ? 2.343 -14.254 3.255 1.00 90.19 119 ARG A C 1
ATOM 892 O O . ARG A 1 119 ? 3.503 -14.443 2.902 1.00 90.19 119 ARG A O 1
ATOM 899 N N . GLN A 1 120 ? 1.429 -15.219 3.199 1.00 83.38 120 GLN A N 1
ATOM 900 C CA . GLN A 1 120 ? 1.730 -16.565 2.719 1.00 83.38 120 GLN A CA 1
ATOM 901 C C . GLN A 1 120 ? 1.708 -16.650 1.190 1.00 83.38 120 GLN A C 1
ATOM 903 O O . GLN A 1 120 ? 1.087 -15.842 0.502 1.00 83.38 120 GLN A O 1
ATOM 908 N N . ALA A 1 121 ? 2.343 -17.698 0.657 1.00 67.69 121 ALA A N 1
ATOM 909 C CA . ALA A 1 121 ? 2.485 -17.934 -0.781 1.00 67.69 121 ALA A CA 1
ATOM 910 C C . ALA A 1 121 ? 1.156 -18.108 -1.547 1.00 67.69 121 ALA A C 1
ATOM 912 O O . ALA A 1 121 ? 1.166 -18.057 -2.771 1.00 67.69 121 ALA A O 1
ATOM 913 N N . ILE A 1 122 ? 0.031 -18.331 -0.855 1.00 70.62 122 ILE A N 1
ATOM 914 C CA . ILE A 1 122 ? -1.279 -18.560 -1.485 1.00 70.62 122 ILE A CA 1
ATOM 915 C C . ILE A 1 122 ? -1.800 -17.284 -2.160 1.00 70.62 122 ILE A C 1
ATOM 917 O O . ILE A 1 122 ? -2.233 -17.347 -3.306 1.00 70.62 122 ILE A O 1
ATOM 921 N N . LEU A 1 123 ? -1.743 -16.138 -1.472 1.00 82.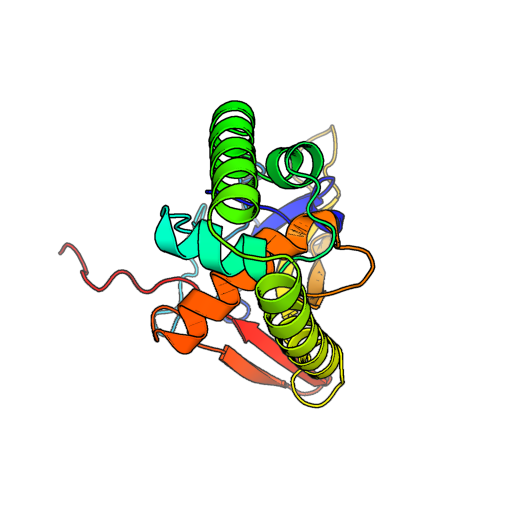00 123 LEU A N 1
ATOM 922 C CA . LEU A 1 123 ? -2.126 -14.844 -2.049 1.00 82.00 123 LEU A CA 1
ATOM 923 C C . LEU A 1 123 ? -0.891 -14.031 -2.441 1.00 82.00 123 LEU A C 1
ATOM 925 O O . LEU A 1 123 ? -0.811 -13.558 -3.574 1.00 82.00 123 LEU A O 1
ATOM 929 N N . ASN A 1 124 ? 0.063 -13.895 -1.510 1.00 91.69 124 ASN A N 1
ATOM 930 C CA . ASN A 1 124 ? 1.299 -13.123 -1.648 1.00 91.69 124 ASN A CA 1
ATOM 931 C C . ASN A 1 124 ? 1.112 -11.814 -2.437 1.00 91.69 124 ASN A C 1
ATOM 933 O O . ASN A 1 124 ? 1.771 -11.584 -3.452 1.00 91.69 124 ASN A O 1
ATOM 937 N N . LEU A 1 125 ? 0.156 -10.985 -2.009 1.00 95.94 125 LEU A N 1
ATOM 938 C CA . LEU A 1 125 ? -0.140 -9.722 -2.678 1.00 95.94 125 LEU A CA 1
ATOM 939 C C . LEU A 1 125 ? 1.024 -8.749 -2.498 1.00 95.94 125 LEU A C 1
ATOM 941 O O . LEU A 1 125 ? 1.406 -8.427 -1.372 1.00 95.94 125 LEU A O 1
ATOM 945 N N . THR A 1 126 ? 1.541 -8.242 -3.612 1.00 96.38 126 THR A N 1
ATOM 946 C CA . THR A 1 126 ? 2.679 -7.329 -3.644 1.00 96.38 126 THR A CA 1
ATOM 947 C C . THR A 1 126 ? 2.328 -5.979 -4.254 1.00 96.38 126 THR A C 1
ATOM 949 O O . THR A 1 126 ? 1.613 -5.882 -5.256 1.00 96.38 126 THR A O 1
ATOM 952 N N . MET A 1 127 ? 2.889 -4.925 -3.671 1.00 95.25 127 MET A N 1
ATOM 953 C CA . MET A 1 127 ? 3.030 -3.646 -4.350 1.00 95.25 127 MET A CA 1
ATOM 954 C C . MET A 1 127 ? 4.235 -3.715 -5.283 1.00 95.25 127 MET A C 1
ATOM 956 O O . MET A 1 127 ? 5.264 -4.305 -4.943 1.00 95.25 127 MET A O 1
ATOM 960 N N . VAL A 1 128 ? 4.102 -3.110 -6.461 1.00 94.75 128 VAL A N 1
ATOM 961 C CA . VAL A 1 128 ? 5.085 -3.206 -7.541 1.00 94.75 128 VAL A CA 1
ATOM 962 C C . VAL A 1 128 ? 5.560 -1.814 -7.920 1.00 94.75 128 VAL A C 1
ATOM 964 O O . VAL A 1 128 ? 4.745 -0.923 -8.147 1.00 94.75 128 VAL A O 1
ATOM 967 N N . GLN A 1 129 ? 6.877 -1.633 -8.000 1.00 92.44 129 GLN A N 1
ATOM 968 C CA . GLN A 1 129 ? 7.502 -0.439 -8.562 1.00 92.44 129 GLN A CA 1
ATOM 969 C C . GLN A 1 129 ? 8.767 -0.818 -9.330 1.00 92.44 129 GLN A C 1
ATOM 971 O O . GLN A 1 129 ? 9.566 -1.644 -8.889 1.00 92.44 129 GLN A O 1
ATOM 976 N N . PHE A 1 130 ? 9.009 -0.149 -10.447 1.00 89.56 130 PHE A N 1
ATOM 977 C CA . PHE A 1 130 ? 10.333 -0.035 -11.029 1.00 89.56 130 PHE A CA 1
ATOM 978 C C . PHE A 1 130 ? 11.088 1.054 -10.278 1.00 89.56 130 PHE A C 1
ATOM 980 O O . PHE A 1 130 ? 10.633 2.193 -10.201 1.00 89.56 130 PHE A O 1
ATOM 987 N N . ILE A 1 131 ? 12.236 0.713 -9.704 1.00 88.62 131 ILE A N 1
ATOM 988 C CA . ILE A 1 131 ? 12.981 1.617 -8.828 1.00 88.62 131 ILE A CA 1
ATOM 989 C C . ILE A 1 131 ? 14.428 1.761 -9.270 1.00 88.62 131 ILE A C 1
ATOM 991 O O . ILE A 1 131 ? 15.055 0.813 -9.748 1.00 88.62 131 ILE A O 1
ATOM 995 N N . VAL A 1 132 ? 14.986 2.944 -9.027 1.00 85.56 132 VAL A N 1
ATOM 996 C CA . VAL A 1 132 ? 16.423 3.201 -9.135 1.00 85.56 132 VAL A CA 1
ATOM 997 C C . VAL A 1 132 ? 16.923 3.848 -7.856 1.00 85.56 132 VAL A C 1
ATOM 999 O O . VAL A 1 132 ? 16.197 4.589 -7.190 1.00 85.56 132 VAL A O 1
ATOM 1002 N N . ARG A 1 133 ? 18.181 3.587 -7.494 1.00 82.62 133 ARG A N 1
ATOM 1003 C CA . ARG A 1 133 ? 18.794 4.253 -6.343 1.00 82.62 133 ARG A CA 1
ATOM 1004 C C . ARG A 1 133 ? 18.884 5.749 -6.628 1.00 82.62 133 ARG A C 1
ATOM 1006 O O . ARG A 1 133 ? 19.418 6.146 -7.664 1.00 82.62 133 ARG A O 1
ATOM 1013 N N . ARG A 1 134 ? 18.390 6.574 -5.702 1.00 76.44 134 ARG A N 1
ATOM 1014 C CA . ARG A 1 134 ? 18.475 8.033 -5.808 1.00 76.44 134 ARG A CA 1
ATOM 1015 C C . ARG A 1 134 ? 19.955 8.444 -5.850 1.00 76.44 134 ARG A C 1
ATOM 1017 O O . ARG A 1 134 ? 20.683 8.246 -4.878 1.00 76.44 134 ARG A O 1
ATOM 1024 N N . ALA A 1 135 ? 20.409 8.956 -6.993 1.00 69.31 135 ALA A N 1
ATOM 1025 C CA . ALA A 1 135 ? 21.782 9.409 -7.208 1.00 69.31 135 ALA A CA 1
ATOM 1026 C C . ALA A 1 135 ? 21.851 10.941 -7.131 1.00 69.31 135 ALA A C 1
ATOM 1028 O O . ALA A 1 135 ? 20.984 11.637 -7.651 1.00 69.31 135 ALA A O 1
ATOM 1029 N N . SER A 1 136 ? 22.899 11.480 -6.508 1.00 59.72 136 SER A N 1
ATOM 1030 C CA . SER A 1 136 ? 23.082 12.925 -6.297 1.00 59.72 136 SER A CA 1
ATOM 1031 C C . SER A 1 136 ? 23.653 13.684 -7.510 1.00 59.72 136 SER A C 1
ATOM 1033 O O . SER A 1 136 ? 24.008 14.851 -7.373 1.00 59.72 136 SER A O 1
ATOM 1035 N N . GLY A 1 137 ? 23.761 13.050 -8.687 1.00 58.56 137 GLY A N 1
ATOM 1036 C CA . GLY A 1 137 ? 24.525 13.564 -9.837 1.00 58.56 137 GLY A CA 1
ATOM 1037 C C . GLY A 1 137 ? 23.818 13.546 -11.198 1.00 58.56 137 GLY A C 1
ATOM 1038 O O . GLY A 1 137 ? 24.490 13.707 -12.211 1.00 58.56 137 GLY A O 1
ATOM 1039 N N . GLY A 1 138 ? 22.499 13.339 -11.243 1.00 60.03 138 GLY A N 1
ATOM 1040 C CA . GLY A 1 138 ? 21.715 13.258 -12.485 1.00 60.03 138 GLY A CA 1
ATOM 1041 C C . GLY A 1 138 ? 20.840 12.001 -12.554 1.00 60.03 138 GLY A C 1
ATOM 1042 O O . GLY A 1 138 ? 20.920 11.157 -11.655 1.00 60.03 138 GLY A O 1
ATOM 1043 N N . PRO A 1 139 ? 19.978 11.870 -13.581 1.00 61.19 139 PRO A N 1
ATOM 1044 C CA . PRO A 1 139 ? 19.151 10.685 -13.741 1.00 61.19 139 PRO A CA 1
ATOM 1045 C C . PRO A 1 139 ? 20.058 9.461 -13.947 1.00 61.19 139 PRO A C 1
ATOM 1047 O O . PRO A 1 139 ? 20.938 9.493 -14.811 1.00 61.19 139 PRO A O 1
ATOM 1050 N N . PRO A 1 140 ? 19.895 8.396 -13.144 1.00 64.25 140 PRO A N 1
ATOM 1051 C CA . PRO A 1 140 ? 20.603 7.151 -13.389 1.00 64.25 140 PRO A CA 1
ATOM 1052 C C . PRO A 1 140 ? 20.171 6.575 -14.748 1.00 64.25 140 PRO A C 1
ATOM 1054 O O . PRO A 1 140 ? 19.037 6.817 -15.172 1.00 64.25 140 PRO A O 1
ATOM 1057 N N . PRO A 1 141 ? 21.050 5.834 -15.440 1.00 65.62 141 PRO A N 1
ATOM 1058 C CA . PRO A 1 141 ? 20.709 5.247 -16.727 1.00 65.62 141 PRO A CA 1
ATOM 1059 C C . PRO A 1 141 ? 19.575 4.219 -16.574 1.00 65.62 141 PRO A C 1
ATOM 1061 O O . PRO A 1 141 ? 19.385 3.635 -15.505 1.00 65.62 141 PRO A O 1
ATOM 1064 N N . ALA A 1 142 ? 18.787 4.037 -17.635 1.00 62.44 142 ALA A N 1
ATOM 1065 C CA . ALA A 1 142 ? 17.573 3.216 -17.620 1.00 62.44 142 ALA A CA 1
ATOM 1066 C C . ALA A 1 142 ? 17.826 1.747 -17.234 1.00 62.44 142 ALA A C 1
ATOM 1068 O O . ALA A 1 142 ? 17.001 1.119 -16.580 1.00 62.44 142 ALA A O 1
ATOM 1069 N N . ASP A 1 143 ? 19.000 1.218 -17.572 1.00 70.94 143 ASP A N 1
ATOM 1070 C CA . ASP A 1 143 ? 19.457 -0.132 -17.227 1.00 70.94 143 ASP A CA 1
ATOM 1071 C C . ASP A 1 143 ? 19.768 -0.322 -15.729 1.00 70.94 143 ASP A C 1
ATOM 1073 O O . ASP A 1 143 ? 19.897 -1.453 -15.259 1.00 70.94 143 ASP A O 1
ATOM 1077 N N . ALA A 1 144 ? 19.860 0.762 -14.952 1.00 79.19 144 ALA A N 1
ATOM 1078 C CA . ALA A 1 144 ? 20.023 0.698 -13.502 1.00 79.19 144 ALA A CA 1
ATOM 1079 C C . ALA A 1 144 ? 18.708 0.404 -12.764 1.00 79.19 144 ALA A C 1
ATOM 1081 O O . ALA A 1 144 ? 18.732 0.092 -11.566 1.00 79.19 144 ALA A O 1
ATOM 1082 N N . ALA A 1 145 ? 17.571 0.534 -13.445 1.00 82.62 145 ALA A N 1
ATOM 1083 C CA . ALA A 1 145 ? 16.271 0.284 -12.862 1.00 82.62 145 ALA A CA 1
ATOM 1084 C C . ALA A 1 145 ? 16.007 -1.205 -12.669 1.00 82.62 145 ALA A C 1
ATOM 1086 O O . ALA A 1 145 ? 16.412 -2.059 -13.457 1.00 82.62 145 ALA A O 1
ATOM 1087 N N . LYS A 1 146 ? 15.309 -1.515 -11.582 1.00 88.56 146 LYS A N 1
ATOM 1088 C CA . LYS A 1 146 ? 14.960 -2.883 -11.212 1.00 88.56 146 LYS A CA 1
ATOM 1089 C C . LYS A 1 146 ? 13.502 -2.946 -10.814 1.00 88.56 146 LYS A C 1
ATOM 1091 O O . LYS A 1 146 ? 12.985 -2.010 -10.210 1.00 88.56 146 LYS A O 1
ATOM 1096 N N . LEU A 1 147 ? 12.871 -4.073 -11.113 1.00 91.38 147 LEU A N 1
ATOM 1097 C CA . LEU A 1 147 ? 11.563 -4.396 -10.571 1.00 91.38 147 LEU A CA 1
ATOM 1098 C C . LEU A 1 147 ? 11.702 -4.691 -9.073 1.00 91.38 147 LEU A C 1
ATOM 1100 O O . LEU A 1 147 ? 12.497 -5.542 -8.672 1.00 91.38 147 LEU A O 1
ATOM 1104 N N . SER A 1 148 ? 10.939 -3.980 -8.254 1.00 94.25 148 SER A N 1
ATOM 1105 C CA . SER A 1 148 ? 10.795 -4.217 -6.825 1.00 94.25 148 SER A CA 1
ATOM 1106 C C . SER A 1 148 ? 9.359 -4.615 -6.537 1.00 94.25 148 SER A C 1
ATOM 1108 O O . SER A 1 148 ? 8.419 -3.906 -6.891 1.00 94.25 148 SER A O 1
ATOM 1110 N N . THR A 1 149 ? 9.212 -5.771 -5.901 1.00 95.38 149 THR A N 1
ATOM 1111 C CA . THR A 1 149 ? 7.935 -6.315 -5.449 1.00 95.38 149 THR A CA 1
ATOM 1112 C C . THR A 1 149 ? 8.008 -6.502 -3.944 1.00 95.38 149 THR A C 1
ATOM 1114 O O . THR A 1 149 ? 8.916 -7.181 -3.461 1.00 95.38 149 THR A O 1
ATOM 1117 N N . VAL A 1 150 ? 7.080 -5.904 -3.209 1.00 96.19 150 VAL A N 1
ATOM 1118 C CA . VAL A 1 150 ? 7.084 -5.898 -1.740 1.00 96.19 150 VAL A CA 1
ATOM 1119 C C . VAL A 1 150 ? 5.726 -6.381 -1.267 1.00 96.19 150 VAL A C 1
ATOM 1121 O O . VAL A 1 150 ? 4.710 -5.868 -1.738 1.00 96.19 150 VAL A O 1
ATOM 1124 N N . ASN A 1 151 ? 5.682 -7.381 -0.383 1.00 96.94 151 ASN A N 1
ATOM 1125 C CA . ASN A 1 151 ? 4.408 -7.869 0.142 1.00 96.94 151 ASN A CA 1
ATOM 1126 C C . ASN A 1 151 ? 3.681 -6.730 0.872 1.00 96.94 151 ASN A C 1
ATOM 1128 O O . ASN A 1 151 ? 4.285 -5.983 1.638 1.00 96.94 151 ASN A O 1
ATOM 1132 N N . VAL A 1 152 ? 2.377 -6.590 0.633 1.00 95.50 152 VAL A N 1
ATOM 1133 C CA . VAL A 1 152 ? 1.582 -5.471 1.159 1.00 95.50 152 VAL A CA 1
ATOM 1134 C C . VAL A 1 152 ? 1.538 -5.430 2.693 1.00 95.50 152 VAL A C 1
ATOM 1136 O O . VAL A 1 152 ? 1.314 -4.371 3.270 1.00 95.50 152 VAL A O 1
ATOM 1139 N N . PHE A 1 153 ? 1.795 -6.563 3.350 1.00 95.94 153 PHE A N 1
ATOM 1140 C CA . PHE A 1 153 ? 1.900 -6.685 4.800 1.00 95.94 153 PHE A CA 1
ATOM 1141 C C . PHE A 1 153 ? 3.274 -7.191 5.254 1.00 95.94 153 PHE A C 1
ATOM 1143 O O . PHE A 1 153 ? 3.349 -7.850 6.293 1.00 95.94 153 PHE A O 1
ATOM 1150 N N . ASP A 1 154 ? 4.350 -6.935 4.506 1.00 95.38 154 ASP A N 1
ATOM 1151 C CA . ASP A 1 154 ? 5.701 -7.340 4.911 1.00 95.38 154 ASP A CA 1
ATOM 1152 C C . ASP A 1 154 ? 6.035 -6.878 6.346 1.00 95.38 154 ASP A C 1
ATOM 1154 O O . ASP A 1 154 ? 5.591 -5.825 6.808 1.00 95.38 154 ASP A O 1
ATOM 1158 N N . GLU A 1 155 ? 6.800 -7.682 7.085 1.00 93.56 155 GLU A N 1
ATOM 1159 C CA . GLU A 1 155 ? 7.204 -7.347 8.455 1.00 93.56 155 GLU A CA 1
ATOM 1160 C C . GLU A 1 155 ? 8.139 -6.137 8.509 1.00 93.56 155 GLU A C 1
ATOM 1162 O O . GLU A 1 155 ? 8.142 -5.426 9.514 1.00 93.56 155 GLU A O 1
ATOM 1167 N N . SER A 1 156 ? 8.884 -5.857 7.433 1.00 95.06 156 SER A N 1
ATOM 1168 C CA . SER A 1 156 ? 9.694 -4.641 7.336 1.00 95.06 156 SER A CA 1
ATOM 1169 C C . SER A 1 156 ? 8.880 -3.379 7.035 1.00 95.06 156 SER A C 1
ATOM 1171 O O . SER A 1 156 ? 9.438 -2.290 7.091 1.00 95.06 156 SER A O 1
ATOM 1173 N N . GLU A 1 157 ? 7.587 -3.511 6.724 1.00 95.81 157 GLU A N 1
ATOM 1174 C CA . GLU A 1 157 ? 6.703 -2.434 6.254 1.00 95.81 157 GLU A CA 1
ATOM 1175 C C . GLU A 1 157 ? 5.603 -2.095 7.281 1.00 95.81 157 GLU A C 1
ATOM 1177 O O . GLU A 1 157 ? 4.497 -1.678 6.933 1.00 95.81 157 GLU A O 1
ATOM 1182 N N . GLN A 1 158 ? 5.880 -2.268 8.580 1.00 95.56 158 GLN A N 1
ATOM 1183 C CA . GLN A 1 158 ? 4.887 -2.078 9.650 1.00 95.56 158 GLN A CA 1
ATOM 1184 C C . GLN A 1 158 ? 4.257 -0.673 9.652 1.00 95.56 158 GLN A C 1
ATOM 1186 O O . GLN A 1 158 ? 3.064 -0.526 9.922 1.00 95.56 158 GLN A O 1
ATOM 1191 N N . ASN A 1 159 ? 5.022 0.371 9.319 1.00 96.25 159 ASN A N 1
ATOM 1192 C CA . ASN A 1 159 ? 4.496 1.741 9.281 1.00 96.25 159 ASN A CA 1
ATOM 1193 C C . ASN A 1 159 ? 3.532 1.965 8.104 1.00 96.25 159 ASN A C 1
ATOM 1195 O O . ASN A 1 159 ? 2.720 2.891 8.140 1.00 96.25 159 ASN A O 1
ATOM 1199 N N . PHE A 1 160 ? 3.595 1.111 7.078 1.00 96.19 160 PHE A N 1
ATOM 1200 C CA . PHE A 1 160 ? 2.722 1.154 5.911 1.00 96.19 160 PHE A CA 1
ATOM 1201 C C . PHE A 1 160 ? 1.397 0.398 6.128 1.00 96.19 160 PHE A C 1
ATOM 1203 O O . PHE A 1 160 ? 0.463 0.575 5.345 1.00 96.19 160 PHE A O 1
ATOM 1210 N N . GLU A 1 161 ? 1.262 -0.396 7.201 1.00 96.50 161 GLU A N 1
ATOM 1211 C CA . GLU A 1 161 ? 0.117 -1.297 7.429 1.00 96.50 161 GLU A CA 1
ATOM 1212 C C . GLU A 1 161 ? -1.246 -0.577 7.398 1.00 96.50 161 GLU A C 1
ATOM 1214 O O . GLU A 1 161 ? -2.213 -1.095 6.838 1.00 96.50 161 GLU A O 1
ATOM 1219 N N . LEU A 1 162 ? -1.322 0.662 7.896 1.00 97.00 162 LEU A N 1
ATOM 1220 C CA . LEU A 1 162 ? -2.535 1.482 7.794 1.00 97.00 162 LEU A CA 1
ATOM 1221 C C . LEU A 1 162 ? -2.984 1.662 6.334 1.00 97.00 162 LEU A C 1
ATOM 1223 O O . LEU A 1 162 ? -4.168 1.546 6.012 1.00 97.00 162 LEU A O 1
ATOM 1227 N N . PHE A 1 163 ? -2.041 1.971 5.445 1.00 96.62 163 PHE A N 1
ATOM 1228 C CA . PHE A 1 163 ? -2.320 2.191 4.030 1.00 96.62 163 PHE A CA 1
ATOM 1229 C C . PHE A 1 163 ? -2.578 0.874 3.305 1.00 96.62 163 PHE A C 1
ATOM 1231 O O . PHE A 1 163 ? -3.464 0.828 2.456 1.00 96.62 163 PHE A O 1
ATOM 1238 N N . ALA A 1 164 ? -1.876 -0.200 3.677 1.00 96.50 164 ALA A N 1
ATOM 1239 C CA . ALA A 1 164 ? -2.153 -1.552 3.195 1.00 96.50 164 ALA A CA 1
ATOM 1240 C C . ALA A 1 164 ? -3.631 -1.926 3.388 1.00 96.50 164 ALA A C 1
ATOM 1242 O O . ALA A 1 164 ? -4.290 -2.361 2.443 1.00 96.50 164 ALA A O 1
ATOM 1243 N N . TRP A 1 165 ? -4.189 -1.664 4.574 1.00 97.56 165 TRP A N 1
ATOM 1244 C CA . TRP A 1 165 ? -5.609 -1.891 4.842 1.00 97.56 165 TRP A CA 1
ATOM 1245 C C . TRP A 1 165 ? -6.537 -1.050 3.968 1.00 97.56 165 TRP A C 1
ATOM 1247 O O . TRP A 1 165 ? -7.523 -1.574 3.457 1.00 97.56 165 TRP A O 1
ATOM 1257 N N . LEU A 1 166 ? -6.226 0.229 3.752 1.00 97.00 166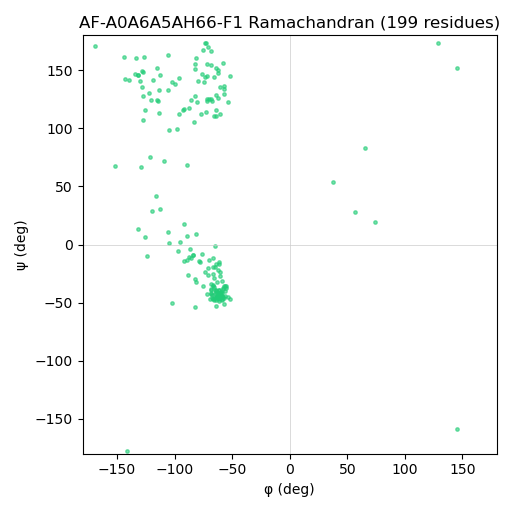 LEU A N 1
ATOM 1258 C CA . LEU A 1 166 ? -6.997 1.083 2.842 1.00 97.00 166 LEU A CA 1
ATOM 1259 C C . LEU A 1 166 ? -6.992 0.534 1.402 1.00 97.00 166 LEU A C 1
ATOM 1261 O O . LEU A 1 166 ? -8.050 0.459 0.783 1.00 97.00 166 LEU A O 1
ATOM 1265 N N . TYR A 1 167 ? -5.843 0.069 0.900 1.00 96.00 167 TYR A N 1
ATOM 1266 C CA . TYR A 1 167 ? -5.758 -0.604 -0.402 1.00 96.00 167 TYR A CA 1
ATOM 1267 C C . TYR A 1 167 ? -6.611 -1.879 -0.453 1.00 96.00 167 TYR A C 1
ATOM 1269 O O . TYR A 1 167 ? 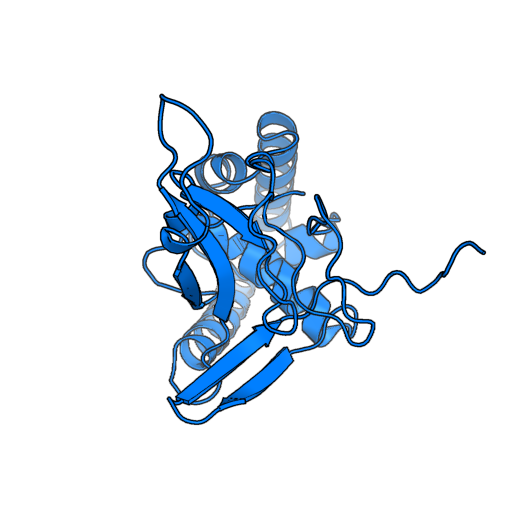-7.366 -2.079 -1.405 1.00 96.00 167 TYR A O 1
ATOM 1277 N N . LEU A 1 168 ? -6.550 -2.725 0.582 1.00 95.88 168 LEU A N 1
ATOM 1278 C CA . LEU A 1 168 ? -7.397 -3.919 0.680 1.00 95.88 168 LEU A CA 1
ATOM 1279 C C . LEU A 1 168 ? -8.888 -3.567 0.711 1.00 95.88 168 LEU A C 1
ATOM 1281 O O . LEU A 1 168 ? -9.696 -4.260 0.092 1.00 95.88 168 LEU A O 1
ATOM 1285 N N . PHE A 1 169 ? -9.270 -2.491 1.403 1.00 95.94 169 PHE A N 1
ATOM 1286 C CA . PHE A 1 169 ? -10.656 -2.041 1.421 1.00 95.94 169 PHE A CA 1
ATOM 1287 C C . PHE A 1 169 ? -11.126 -1.554 0.056 1.00 95.94 169 PHE A C 1
ATOM 1289 O O . PHE A 1 169 ? -12.280 -1.802 -0.294 1.00 95.94 169 PHE A O 1
ATOM 1296 N N . ASP A 1 170 ? -10.264 -0.899 -0.714 1.00 94.25 170 ASP A N 1
ATOM 1297 C CA . ASP A 1 170 ? -10.577 -0.515 -2.089 1.00 94.25 170 ASP A CA 1
ATOM 1298 C C . ASP A 1 170 ? -10.723 -1.750 -2.991 1.00 94.25 170 ASP A C 1
ATOM 1300 O O . ASP A 1 170 ? -11.612 -1.782 -3.843 1.00 94.25 170 ASP A O 1
ATOM 1304 N N . TRP A 1 171 ? -9.939 -2.807 -2.758 1.00 94.00 171 TRP A N 1
ATOM 1305 C CA . TRP A 1 171 ? -10.099 -4.078 -3.470 1.00 94.00 171 TRP A CA 1
ATOM 1306 C C . TRP A 1 171 ? -11.449 -4.749 -3.185 1.00 94.00 171 TRP A C 1
ATOM 1308 O O . TRP A 1 171 ? -12.203 -5.033 -4.113 1.00 94.00 171 TRP A O 1
ATOM 1318 N N . VAL A 1 172 ? -11.816 -4.950 -1.915 1.00 94.06 172 VAL A N 1
ATOM 1319 C CA . VAL A 1 172 ? -13.094 -5.614 -1.574 1.00 94.06 172 VAL A CA 1
ATOM 1320 C C . VAL A 1 172 ? -14.326 -4.785 -1.961 1.00 94.06 172 VAL A C 1
ATOM 1322 O O . VAL A 1 172 ? -15.420 -5.331 -2.076 1.00 94.06 172 VAL A O 1
ATOM 1325 N N . GLN A 1 173 ? -14.163 -3.474 -2.171 1.00 92.75 173 GLN A N 1
ATOM 1326 C CA . GLN A 1 173 ? -15.205 -2.577 -2.684 1.00 92.75 173 GLN A CA 1
ATOM 1327 C C . GLN A 1 173 ? -15.265 -2.532 -4.222 1.00 92.75 173 GLN A C 1
ATOM 1329 O O . GLN A 1 173 ? -16.145 -1.869 -4.767 1.00 92.75 173 GLN A O 1
ATOM 1334 N N . GLY A 1 174 ? -14.355 -3.211 -4.930 1.00 91.44 174 GLY A N 1
ATOM 1335 C CA . GLY A 1 174 ? -14.290 -3.206 -6.395 1.00 91.44 174 GLY A CA 1
ATOM 1336 C C . GLY A 1 174 ? -13.749 -1.905 -7.000 1.00 91.44 174 GLY A C 1
ATOM 1337 O O . GLY A 1 174 ? -13.989 -1.623 -8.170 1.00 91.44 174 GLY A O 1
ATOM 1338 N N . ILE A 1 175 ? -13.044 -1.089 -6.211 1.00 91.94 175 ILE A N 1
ATOM 1339 C CA . ILE A 1 175 ? -12.370 0.136 -6.678 1.00 91.94 175 ILE A CA 1
ATOM 1340 C C . ILE A 1 175 ? -11.022 -0.208 -7.328 1.00 91.94 175 ILE A C 1
ATOM 1342 O O . ILE A 1 175 ? -10.584 0.476 -8.255 1.00 91.94 175 ILE A O 1
ATOM 1346 N N . ARG A 1 176 ? -10.372 -1.269 -6.838 1.00 93.50 176 ARG A N 1
ATOM 1347 C CA . ARG A 1 176 ? -9.153 -1.862 -7.395 1.00 93.50 176 ARG A CA 1
ATOM 1348 C C . ARG A 1 176 ? -9.353 -3.354 -7.622 1.00 93.50 176 ARG A C 1
ATOM 1350 O O . ARG A 1 176 ? -10.224 -3.970 -7.014 1.00 93.50 176 ARG A O 1
ATOM 1357 N N . GLU A 1 177 ? -8.506 -3.937 -8.452 1.00 93.25 177 GLU A N 1
ATOM 1358 C CA . GLU A 1 177 ? -8.472 -5.363 -8.758 1.00 93.25 177 GLU A CA 1
ATOM 1359 C C . GLU A 1 177 ? -7.151 -5.967 -8.274 1.00 93.25 177 GLU A C 1
ATOM 1361 O O . GLU A 1 177 ? -6.132 -5.281 -8.219 1.00 93.25 177 GLU A O 1
ATOM 1366 N N . VAL A 1 178 ? -7.153 -7.257 -7.938 1.00 94.62 178 VAL A N 1
ATOM 1367 C CA . VAL A 1 178 ? -5.932 -8.018 -7.646 1.00 94.62 178 VAL A CA 1
ATOM 1368 C C . VAL A 1 178 ? -5.768 -9.077 -8.723 1.00 94.62 178 VAL A C 1
ATOM 1370 O O . VAL A 1 178 ? -6.667 -9.887 -8.941 1.00 94.62 178 VAL A O 1
ATOM 1373 N N . VAL A 1 179 ? -4.623 -9.054 -9.400 1.00 94.44 179 VAL A N 1
ATOM 1374 C CA . VAL A 1 179 ? -4.320 -9.925 -10.538 1.00 94.44 179 VAL A CA 1
ATOM 1375 C C . VAL A 1 179 ? -2.979 -10.608 -10.312 1.00 94.44 179 VAL A C 1
ATOM 1377 O O . VAL A 1 179 ? -2.004 -9.971 -9.915 1.00 94.44 179 VAL A O 1
ATOM 1380 N N . THR A 1 180 ? -2.924 -11.910 -10.595 1.00 95.38 180 THR A N 1
ATOM 1381 C CA . THR A 1 180 ? -1.673 -12.669 -10.650 1.00 95.38 180 THR A CA 1
ATOM 1382 C C . THR A 1 180 ? -1.188 -12.758 -12.091 1.00 95.38 180 THR A C 1
ATOM 1384 O O . THR A 1 180 ? -1.790 -13.439 -12.922 1.00 95.38 180 THR A O 1
ATOM 1387 N N . PHE A 1 181 ? -0.072 -12.097 -12.376 1.00 94.69 181 PHE A N 1
ATOM 1388 C CA . PHE A 1 181 ? 0.633 -12.182 -13.649 1.00 94.69 181 PHE A CA 1
ATOM 1389 C C . PHE A 1 181 ? 1.586 -13.371 -13.612 1.00 94.69 181 PHE A C 1
ATOM 1391 O O . PHE A 1 181 ? 2.421 -13.451 -12.715 1.00 94.69 181 PHE A O 1
ATOM 1398 N N . GLN A 1 182 ? 1.465 -14.291 -14.568 1.00 95.38 182 GLN A N 1
ATOM 1399 C CA . GLN A 1 182 ? 2.363 -15.438 -14.706 1.00 95.38 182 GLN A CA 1
ATOM 1400 C C . GLN A 1 182 ? 3.299 -15.221 -15.890 1.00 95.38 182 GLN A C 1
ATOM 1402 O O . GLN A 1 182 ? 2.854 -14.856 -16.977 1.00 95.38 182 GLN A O 1
ATOM 1407 N N . GLY A 1 183 ? 4.586 -15.469 -15.677 1.00 92.88 183 GLY A N 1
ATOM 1408 C CA . GLY A 1 183 ? 5.610 -15.431 -16.712 1.00 92.88 183 GLY A CA 1
ATOM 1409 C C . GLY A 1 183 ? 6.631 -16.547 -16.526 1.00 92.88 183 GLY A C 1
ATOM 1410 O O . GLY A 1 183 ? 6.548 -17.351 -15.598 1.00 92.88 183 GLY A O 1
ATOM 1411 N N . ASP A 1 184 ? 7.631 -16.573 -17.400 1.00 94.56 184 ASP A N 1
ATOM 1412 C CA . ASP A 1 184 ? 8.602 -17.673 -17.486 1.00 94.56 184 ASP A CA 1
ATOM 1413 C C . ASP A 1 184 ? 9.420 -17.888 -16.201 1.00 94.56 184 ASP A C 1
ATOM 1415 O O . ASP A 1 184 ? 9.882 -18.994 -15.926 1.00 94.56 184 ASP A O 1
ATOM 1419 N N . VAL A 1 185 ? 9.609 -16.828 -15.410 1.00 90.31 185 VAL A N 1
ATOM 1420 C CA . VAL A 1 185 ? 10.445 -16.827 -14.197 1.00 90.31 185 VAL A CA 1
ATOM 1421 C C . VAL A 1 185 ? 9.640 -16.849 -12.894 1.00 90.31 185 VAL A C 1
ATOM 1423 O O . VAL A 1 185 ? 10.234 -16.826 -11.817 1.00 90.31 185 VAL A O 1
ATOM 1426 N N . GLY A 1 186 ? 8.306 -16.894 -12.964 1.00 91.31 186 GLY A N 1
ATOM 1427 C CA . GLY A 1 186 ? 7.446 -16.940 -11.782 1.00 91.31 186 GLY A CA 1
ATOM 1428 C C . GLY A 1 186 ? 6.133 -16.183 -11.944 1.00 91.31 186 GLY A C 1
ATOM 1429 O O . GLY A 1 186 ? 5.665 -15.933 -13.054 1.00 91.31 186 GLY A O 1
ATOM 1430 N N . ALA A 1 187 ? 5.534 -15.824 -10.811 1.00 93.75 187 ALA A N 1
ATOM 1431 C CA . ALA A 1 187 ? 4.274 -15.102 -10.765 1.00 93.75 187 ALA A CA 1
ATOM 1432 C C . ALA A 1 187 ? 4.342 -13.909 -9.810 1.00 93.75 187 ALA A C 1
ATOM 1434 O O . ALA A 1 187 ? 5.009 -13.971 -8.777 1.00 93.75 187 ALA A O 1
ATOM 1435 N N . ILE A 1 188 ? 3.628 -12.839 -10.152 1.00 95.19 188 ILE A N 1
ATOM 1436 C CA . ILE A 1 188 ? 3.490 -11.635 -9.331 1.00 95.19 188 ILE A CA 1
ATOM 1437 C C . ILE A 1 188 ? 2.002 -11.378 -9.135 1.00 95.19 188 ILE A C 1
ATOM 1439 O O . ILE A 1 188 ? 1.288 -11.093 -10.095 1.00 95.19 188 ILE A O 1
ATOM 1443 N N . THR A 1 189 ? 1.535 -11.468 -7.892 1.00 95.88 189 THR A N 1
ATOM 1444 C CA . THR A 1 189 ? 0.196 -11.009 -7.509 1.00 95.88 189 THR A CA 1
ATOM 1445 C C . THR A 1 189 ? 0.284 -9.533 -7.150 1.00 95.88 189 THR A C 1
ATOM 1447 O O . THR A 1 189 ? 0.994 -9.173 -6.211 1.00 95.88 189 THR A O 1
ATOM 1450 N N . SER A 1 190 ? -0.408 -8.673 -7.895 1.00 95.44 190 SER A N 1
ATOM 1451 C CA . SER A 1 190 ? -0.367 -7.221 -7.707 1.00 95.44 190 SER A CA 1
ATOM 1452 C C . SER A 1 190 ? -1.759 -6.598 -7.719 1.00 95.44 190 SER A C 1
ATOM 1454 O O . SER A 1 190 ? -2.711 -7.196 -8.222 1.00 95.44 190 SER A O 1
ATOM 1456 N N . MET A 1 191 ? -1.868 -5.391 -7.164 1.00 95.00 191 MET A N 1
ATOM 1457 C CA . MET A 1 191 ? -3.095 -4.599 -7.136 1.00 95.00 191 MET A CA 1
ATOM 1458 C C . MET A 1 191 ? -3.083 -3.526 -8.229 1.00 95.00 191 MET A C 1
ATOM 1460 O O . MET A 1 191 ? -2.067 -2.863 -8.428 1.00 95.00 191 MET A O 1
ATOM 1464 N N . SER A 1 192 ? -4.215 -3.336 -8.905 1.00 94.44 192 SER A N 1
ATOM 1465 C CA . SER A 1 192 ? -4.394 -2.296 -9.918 1.00 94.44 192 SER A CA 1
ATOM 1466 C C . SER A 1 192 ? -4.397 -0.897 -9.300 1.00 94.44 192 SER A C 1
ATOM 1468 O O . SER A 1 192 ? -4.588 -0.723 -8.095 1.00 94.44 192 SER A O 1
ATOM 1470 N N . THR A 1 193 ? -4.272 0.134 -10.130 1.00 92.62 193 THR A N 1
ATOM 1471 C CA . THR A 1 193 ? -4.631 1.490 -9.701 1.00 92.62 193 THR A CA 1
ATOM 1472 C C . THR A 1 193 ? -6.154 1.660 -9.621 1.00 92.62 193 THR A C 1
ATOM 1474 O O . THR A 1 193 ? -6.912 0.769 -10.020 1.00 92.62 193 THR A O 1
ATOM 1477 N N . THR A 1 194 ? -6.618 2.809 -9.121 1.00 88.00 194 THR A N 1
ATOM 1478 C CA . THR A 1 194 ? -8.042 3.165 -9.219 1.00 88.00 194 THR A CA 1
ATOM 1479 C C . THR A 1 194 ? -8.380 3.526 -10.659 1.00 88.00 194 THR A C 1
ATOM 1481 O O . THR A 1 194 ? -7.782 4.418 -11.261 1.00 88.00 194 THR A O 1
ATOM 1484 N N . THR A 1 195 ? -9.355 2.845 -11.245 1.00 68.56 195 THR A N 1
ATOM 1485 C CA . THR A 1 195 ? -9.869 3.233 -12.557 1.00 68.56 195 THR A CA 1
ATOM 1486 C C . THR A 1 195 ? -10.694 4.506 -12.436 1.00 68.56 195 THR A C 1
ATOM 1488 O O . THR A 1 195 ? -11.769 4.512 -11.839 1.00 68.56 195 THR A O 1
ATOM 1491 N N . VAL A 1 196 ? -10.218 5.599 -13.035 1.00 53.75 196 VAL A N 1
ATOM 1492 C CA . VAL A 1 196 ? -11.066 6.761 -13.320 1.00 53.75 196 VAL A CA 1
ATOM 1493 C C . VAL A 1 196 ? -12.138 6.326 -14.322 1.00 53.75 196 VAL A C 1
ATOM 1495 O O . VAL A 1 196 ? -11.850 6.043 -15.482 1.00 53.75 196 VAL A O 1
ATOM 1498 N N . TYR A 1 197 ? -13.390 6.260 -13.863 1.00 42.97 197 TYR A N 1
ATOM 1499 C CA . TYR A 1 197 ? -14.560 5.857 -14.657 1.00 42.97 197 TYR A CA 1
ATOM 1500 C C . TYR A 1 197 ? -14.903 6.818 -15.811 1.00 42.97 197 TYR A C 1
ATOM 1502 O O . TYR A 1 197 ? -15.826 6.549 -16.577 1.00 42.97 197 TYR A O 1
ATOM 1510 N N . THR A 1 198 ? -14.157 7.910 -15.981 1.00 37.00 198 THR A N 1
ATOM 1511 C CA . THR A 1 198 ? -14.450 8.939 -16.977 1.00 37.00 198 THR A CA 1
ATOM 1512 C C . THR A 1 198 ?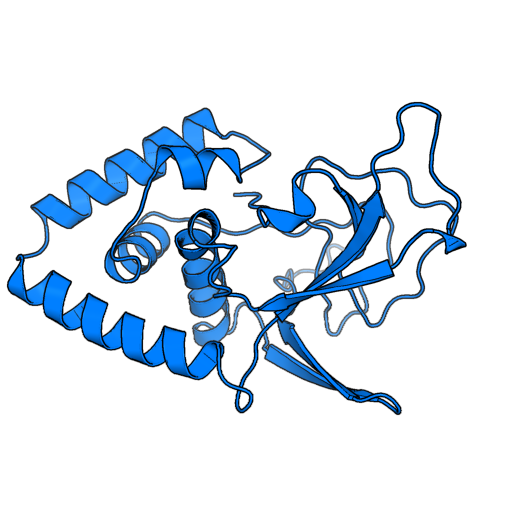 -13.217 9.193 -17.833 1.00 37.00 198 THR A C 1
ATOM 1514 O O . THR A 1 198 ? -12.262 9.825 -17.387 1.00 37.00 198 THR A O 1
ATOM 1517 N N . GLU A 1 199 ? -13.244 8.724 -19.082 1.00 34.47 199 GLU A N 1
ATOM 1518 C CA . GLU A 1 199 ? -12.464 9.388 -20.129 1.00 34.47 199 GLU A CA 1
ATOM 1519 C C . GLU A 1 199 ? -13.085 10.768 -20.298 1.00 34.47 199 GLU A C 1
ATOM 1521 O O . GLU A 1 199 ? -14.239 10.879 -20.714 1.00 34.47 199 GLU A O 1
ATOM 1526 N N . MET A 1 200 ? -12.375 11.819 -19.888 1.00 34.25 200 MET A N 1
ATOM 1527 C CA . MET A 1 200 ? -12.705 13.124 -20.440 1.00 34.25 200 MET A CA 1
ATOM 1528 C C . MET A 1 200 ? -12.215 13.115 -21.894 1.00 34.25 200 MET A C 1
ATOM 1530 O O . MET A 1 200 ? -11.057 12.748 -22.106 1.00 34.25 200 MET A O 1
ATOM 1534 N N . PRO A 1 201 ? -13.104 13.416 -22.857 1.00 40.47 201 PRO A N 1
ATOM 1535 C CA . PRO A 1 201 ? -12.820 13.326 -24.286 1.00 40.47 201 PRO A CA 1
ATOM 1536 C C . PRO A 1 201 ? -11.711 14.276 -24.745 1.00 40.47 201 PRO A C 1
ATOM 1538 O O . PRO A 1 201 ? -11.510 15.326 -24.089 1.00 40.47 201 PRO A O 1
#

pLDDT: mean 87.58, std 12.52, range [34.25, 97.56]

=== Feature glossary ===
Legend for the data blocks above and below:

— What the protein is —

The amino-acid sequence is the protein's primary structure: the linear order of residues from the N-terminus to the C-terminus, written in one-letter code. Everything else here — the 3D coordinates, the secondary structure, the domain annotations — is ultimately a consequence of this string.

Database cross-references. InterPro integrates a dozen domain/family signature databases into unified entries with residue-range hits. GO terms attach function/process/location labels with evidence codes. CATH codes position the fold in a four-level structural taxonomy. Organism is the NCBI-taxonomy species name.

— Where its atoms are —

The mmCIF block holds the 3D Cartesian coordinates of each backbone atom (N, Cα, C, O) in ångströms. mmCIF is the PDB's canonical archive format — a tagged-loop text representation of the atomic model.

The six renders are orthographic views along the three Cartesian axes in both directions. Representation (cartoon, sticks, or surface) and color scheme (sequence-rainbow or by-chain) vary across proteins so the training set covers all the common visualization conventions.

— Local backbone conformation —

Secondary structure is the local, repeating backbone conformation. DSSP classifies it into eight states by reading the hydrogen-bond network: three helix types (H, G, I), two β types (E, B), two non-regular types (T, S), and unstructured coil (-).

SS3 is a coarse helix/strand/coil call (letters a/b/c) made by the P-SEA algorithm from inter-Cα distances and dihedrals. It is less detailed than DSSP but needs only Cα positions.

Backbone dihedral angles. Every residue except chain termini has a φ (preceding-C → N → Cα → C) and a ψ (N → Cα → C → next-N). They are reported in degrees following the IUPAC sign convention. Secondary structure is essentially a statement about which (φ, ψ) basin each residue occupies.

— Global shape and packing —

The geometric summary reports three shape descriptors. Rg (radius of gyration) measures how spread out the Cα atoms are about their centre of mass; compact globular proteins have small Rg, elongated or unfolded ones large. Cα contacts (<8 Å, |i−j|>4) count long-range residue pairs in spatial proximity — high for tightly packed folds, near zero for rods or random coil. The bounding-box extents give the protein's footprint along x, y, z in Å.

Solvent accessibility: the surface area of each residue that a 1.4 Å water probe can touch, in Å². When only backbone atoms are present the absolute values are lower than full-atom SASA (side chains contribute most of the area) and are flagged as backbone-only.

Plot images: a contact map (which residues are close in 3D, as an N×N binary image), a Ramachandran scatter (backbone torsion angles, revealing secondary-structure composition at a glance), and — for AlphaFold structures — a PAE heatmap (pairwise prediction confidence).

— Structural neighborhood —

Foldseek's 3Di representation compresses backbone geometry into a per-residue letter drawn from a learned twenty-state alphabet. It captures the tertiary interaction pattern around each residue — which residues are packed against it in space, regardless of where they are in sequence.

Structural nearest neighbors (via Foldseek easy-search vs the PDB). Reported per hit: target PDB id, E-value, and alignment TM-score. A TM-score above ~0.5 is the conventional threshold for 'same fold'.

— Confidence and disorder —

pLDDT (predicted Local Distance Difference Test) is AlphaFold's per-residue confidence score, ranging from 0 to 100. Values above 90 indicate high confidence (typically well-packed cores); 70–90 is confident; 50–70 low confidence; below 50 usually means the region is disordered or the prediction is unreliable there. AlphaFold stores pLDDT in the mmCIF B-factor column.

For experimental (PDB) structures, the B-factor (temperature factor) quantifies the positional spread of each atom in the crystal — a combination of thermal vibration and static disorder — in units of Å². High B-factors mark flexible loops or poorly resolved regions; low B-factors mark the rigid, well-ordered core.

Predicted Aligned Error (PAE) is an AlphaFold confidence matrix: entry (i, j) is the expected error in the position of residue j, in ångströms, when the prediction is superimposed on the true structure at residue i. Low PAE within a block of residues means that block is internally rigid and well-predicted; high PAE between two blocks means their relative placement is uncertain even if each block individually is confident.